Protein AF-A0A943KDW9-F1 (afdb_monomer)

Radius of gyration: 23.99 Å; Cα contacts (8 Å, |Δi|>4): 205; chains: 1; bounding box: 50×39×83 Å

Foldseek 3Di:
DPPVVVCVLLVLLVLLLVLLCLQCVLFAWDPPLVVLLVVLSCVLSVLSVCLVVPDDPPVVVNLVSNLCSSVVSLVSVLVSSVSTGLADSLLSLLSNLRSNLLSLLLVLQLVLVCLVVDVPDDPVCSVPVRNPVSSCVSSVVCCVPQPVPPLSSPCSRPDPDPVSVVLSVVLSVVLSVLVSVLVVVVVPDVDSVVSNVSSVVSNVSSVVSNVVSRVVVVVVSVVVVVVVVVVVVVVCVVVDDPVVVVVVVVVVVVVD

Solvent-accessible surface area (backbone atoms only — not comparable to full-atom values): 13850 Å² total; per-residue (Å²): 132,56,73,72,57,60,47,63,42,48,48,56,54,52,44,31,53,55,32,22,47,75,50,51,73,63,41,54,71,37,88,66,34,69,62,47,47,52,53,37,52,50,51,38,41,56,54,43,57,48,61,76,75,61,75,47,97,48,69,70,60,30,52,52,50,64,64,45,50,62,55,52,44,51,53,46,47,45,52,36,49,58,73,25,32,67,48,33,69,37,27,46,47,48,26,43,46,42,5,45,29,55,35,51,34,40,53,31,55,50,48,49,52,41,68,71,77,45,84,88,64,57,68,67,52,45,45,65,71,44,50,50,51,44,50,51,49,50,54,50,47,48,39,62,77,67,60,61,52,72,74,64,60,68,63,53,35,66,36,79,52,70,64,48,56,54,52,44,50,50,50,54,51,50,54,50,52,52,52,51,46,51,55,58,47,55,78,76,46,94,48,71,66,57,56,48,52,49,35,51,49,52,36,51,53,28,50,54,51,42,52,48,56,53,49,54,50,53,54,49,52,54,52,53,54,49,50,51,54,50,52,52,50,54,49,50,67,68,70,52,54,73,68,58,56,53,52,54,56,50,53,63,61,72,76,111

Sequence (256 aa):
MTADQVYGLIDFPLFLILGESLIVQYFPRRNYFWIRAVICSIAVIAFNFLRDFSYVPIGWLNSAIQTTFPLITFALSLIGLSICFKATIPSILLAGTVGYCIQNFSYCLMSIIRISIGFDQSLWYYVIAILAPIFCLTYFTTYFIYLRNKDLKIGIDKIQEKRQILITLMALAGISILSCYAMMTSSKFNSKGMWYCTYSFDMIVGIIIVTTELELLRSRKNAIDKMKVQTLWEIDKKTMPKMLKTWILSMLRCTI

Nearest PDB structures (foldseek):
  7t9i-assembly1_R  TM=2.188E-01  e=2.055E+00  Homo sapiens
  3vvp-assembly1_A  TM=2.634E-01  e=8.428E+00  Pyrococcus furiosus

Secondary structure (DSSP, 8-state):
--HHHHHHHHHHHHHHHHHHHHHHTTSPBPTTHHHHHHHHHHHHHHHHHHHHH---SSHHHHHHHHHHHHHHHHHHHHHHHHHHB---HHHHHHHHHHHHHHHHHHHHHHHHHHHHH-S---HHHIIIIIIHHHHHHHHHHHIIIII-SGGGGSSGGG---HHHHHHHHHHHHHHHHHHHHHHHHHHH---HHHHHHHHHHHHHHHHHHHHHHHHHHHHHHHHHHHHHHHHHHHHHHHHS-HHHHHHHHHHHHH--

Structure (mmCIF, N/CA/C/O backbone):
data_AF-A0A943KDW9-F1
#
_entry.id   AF-A0A943KDW9-F1
#
loop_
_atom_site.group_PDB
_atom_site.id
_atom_site.type_symbol
_atom_site.label_atom_id
_atom_site.label_alt_id
_atom_site.label_comp_id
_atom_site.label_asym_id
_atom_site.label_entity_id
_atom_site.label_seq_id
_atom_site.pdbx_PDB_ins_code
_atom_site.Cartn_x
_atom_site.Cartn_y
_atom_site.Cartn_z
_atom_site.occupancy
_atom_site.B_iso_or_equiv
_atom_site.auth_seq_id
_atom_site.auth_comp_id
_atom_site.auth_asym_id
_atom_site.auth_atom_id
_atom_site.pdbx_PDB_model_num
ATOM 1 N N . MET A 1 1 ? 2.087 3.108 -27.441 1.00 40.78 1 MET A N 1
ATOM 2 C CA . MET A 1 1 ? 2.099 2.436 -26.131 1.00 40.78 1 MET A CA 1
ATOM 3 C C . MET A 1 1 ? 2.557 1.006 -26.332 1.00 40.78 1 MET A C 1
ATOM 5 O O . MET A 1 1 ? 1.875 0.264 -27.029 1.00 40.78 1 MET A O 1
ATOM 9 N N . THR A 1 2 ? 3.724 0.635 -25.810 1.00 43.25 2 THR A N 1
ATOM 10 C CA . THR A 1 2 ? 4.113 -0.782 -25.725 1.00 43.25 2 THR A CA 1
ATOM 11 C C . THR A 1 2 ? 3.318 -1.451 -24.603 1.00 43.25 2 THR A C 1
ATOM 13 O O . THR A 1 2 ? 2.854 -0.771 -23.687 1.00 43.25 2 THR A O 1
ATOM 16 N N . ALA A 1 3 ? 3.133 -2.772 -24.661 1.00 41.88 3 ALA A N 1
ATOM 17 C CA . ALA A 1 3 ? 2.423 -3.503 -23.611 1.00 41.88 3 ALA A CA 1
ATOM 18 C C . ALA A 1 3 ? 3.039 -3.236 -22.215 1.00 41.88 3 ALA A C 1
ATOM 20 O O . ALA A 1 3 ? 2.299 -3.019 -21.262 1.00 41.88 3 ALA A O 1
ATOM 21 N N . ASP A 1 4 ? 4.362 -3.059 -22.119 1.00 42.50 4 ASP A N 1
ATOM 22 C CA . ASP A 1 4 ? 5.064 -2.667 -20.882 1.00 42.50 4 ASP A CA 1
ATOM 23 C C . ASP A 1 4 ? 4.579 -1.341 -20.263 1.00 42.50 4 ASP A C 1
ATOM 25 O O . ASP A 1 4 ? 4.565 -1.194 -19.040 1.00 42.50 4 ASP A O 1
ATOM 29 N N . GLN A 1 5 ? 4.169 -0.367 -21.085 1.00 49.91 5 GLN A N 1
ATOM 30 C CA . GLN A 1 5 ? 3.652 0.924 -20.612 1.00 49.91 5 GLN A CA 1
ATOM 31 C C . GLN A 1 5 ? 2.223 0.791 -20.077 1.00 49.91 5 GLN A C 1
ATOM 33 O O . GLN A 1 5 ? 1.893 1.368 -19.045 1.00 49.91 5 GLN A O 1
ATOM 38 N N . VAL A 1 6 ? 1.392 -0.015 -20.745 1.00 45.50 6 VAL A N 1
ATOM 39 C CA . VAL A 1 6 ? -0.010 -0.242 -20.362 1.00 45.50 6 VAL A CA 1
ATOM 40 C C . VAL A 1 6 ? -0.108 -1.014 -19.042 1.00 45.50 6 VAL A C 1
ATOM 42 O O . VAL A 1 6 ? -0.929 -0.661 -18.197 1.00 45.50 6 VAL A O 1
ATOM 45 N N . TYR A 1 7 ? 0.756 -2.011 -18.820 1.00 49.91 7 TYR A N 1
ATOM 46 C CA . TYR A 1 7 ? 0.787 -2.751 -17.553 1.00 49.91 7 TYR A CA 1
ATOM 47 C C . TYR A 1 7 ? 1.325 -1.893 -16.403 1.00 49.91 7 TYR A C 1
ATOM 49 O O . TYR A 1 7 ? 0.654 -1.779 -15.383 1.00 49.91 7 TYR A O 1
ATOM 57 N N . GLY A 1 8 ? 2.414 -1.136 -16.595 1.00 55.84 8 GLY A N 1
ATOM 58 C CA . GLY A 1 8 ? 2.944 -0.247 -15.549 1.00 55.84 8 GLY A CA 1
ATOM 59 C C . GLY A 1 8 ? 1.950 0.805 -15.014 1.00 55.84 8 GLY A C 1
ATOM 60 O O . GLY A 1 8 ? 2.101 1.272 -13.882 1.00 55.84 8 GLY A O 1
ATOM 61 N N . LEU A 1 9 ? 0.924 1.167 -15.795 1.00 59.38 9 LEU A N 1
ATOM 62 C CA . LEU A 1 9 ? -0.151 2.095 -15.408 1.00 59.38 9 LEU A CA 1
ATOM 63 C C . LEU A 1 9 ? -1.271 1.436 -14.601 1.00 59.38 9 LEU A C 1
ATOM 65 O O . LEU A 1 9 ? -1.878 2.081 -13.747 1.00 59.38 9 LEU A O 1
ATOM 69 N N . ILE A 1 10 ? -1.572 0.169 -14.865 1.00 64.19 10 ILE A N 1
ATOM 70 C CA . ILE A 1 10 ? -2.639 -0.557 -14.166 1.00 64.19 10 ILE A CA 1
ATOM 71 C C . ILE A 1 10 ? -2.080 -1.221 -12.905 1.00 64.19 10 ILE A C 1
ATOM 73 O O . ILE A 1 10 ? -2.749 -1.250 -11.873 1.00 64.19 10 ILE A O 1
ATOM 77 N N . ASP A 1 11 ? -0.833 -1.683 -12.966 1.00 74.50 11 ASP A N 1
ATOM 78 C CA . ASP A 1 11 ? -0.175 -2.452 -11.918 1.00 74.50 11 ASP A CA 1
ATOM 79 C C . ASP A 1 11 ? -0.138 -1.679 -10.599 1.00 74.50 11 ASP A C 1
ATOM 81 O O . ASP A 1 11 ? -0.578 -2.184 -9.568 1.00 74.50 11 ASP A O 1
ATOM 85 N N . PHE A 1 12 ? 0.321 -0.423 -10.618 1.00 79.56 12 PHE A N 1
ATOM 86 C CA . PHE A 1 12 ? 0.457 0.371 -9.397 1.00 79.56 12 PHE A CA 1
ATOM 87 C C . PHE A 1 12 ? -0.863 0.495 -8.600 1.00 79.56 12 PHE A C 1
ATOM 89 O O . PHE A 1 12 ? -0.906 0.032 -7.456 1.00 79.56 12 PHE A O 1
ATOM 96 N N . PRO A 1 13 ? -1.953 1.063 -9.153 1.00 85.75 13 PRO A N 1
ATOM 97 C CA . PRO A 1 13 ? -3.199 1.230 -8.410 1.00 85.75 13 PRO A CA 1
ATOM 98 C C . PRO A 1 13 ? -3.846 -0.110 -8.052 1.00 85.75 13 PRO A C 1
ATOM 100 O O . PRO A 1 13 ? -4.419 -0.238 -6.972 1.00 85.75 13 PRO A O 1
ATOM 103 N N . LEU A 1 14 ? -3.736 -1.126 -8.913 1.00 86.62 14 LEU A N 1
ATOM 104 C CA . LEU A 1 14 ? -4.332 -2.435 -8.663 1.00 86.62 14 LEU A CA 1
ATOM 105 C C . LEU A 1 14 ? -3.639 -3.144 -7.495 1.00 86.62 14 LEU A C 1
ATOM 107 O O . LEU A 1 14 ? -4.310 -3.620 -6.578 1.00 86.62 14 LEU A O 1
ATOM 111 N N . PHE A 1 15 ? -2.306 -3.154 -7.470 1.00 87.56 15 PHE A N 1
ATOM 112 C CA . PHE A 1 15 ? -1.553 -3.736 -6.364 1.00 87.56 15 PHE A CA 1
ATOM 113 C C . PHE A 1 15 ? -1.696 -2.931 -5.071 1.00 87.56 15 PHE A C 1
ATOM 115 O O . PHE A 1 15 ? -1.763 -3.534 -3.997 1.00 87.56 15 PHE A O 1
ATOM 122 N N . LEU A 1 16 ? -1.816 -1.603 -5.145 1.00 90.25 16 LEU A N 1
ATOM 123 C CA . LEU A 1 16 ? -2.124 -0.776 -3.978 1.00 90.25 16 LEU A CA 1
ATOM 124 C C . LEU A 1 16 ? -3.476 -1.171 -3.364 1.00 90.25 16 LEU A C 1
ATOM 126 O O . LEU A 1 16 ? -3.539 -1.484 -2.176 1.00 90.25 16 LEU A O 1
ATOM 130 N N . ILE A 1 17 ? -4.530 -1.260 -4.184 1.00 91.56 17 ILE A N 1
ATOM 131 C CA . ILE A 1 17 ? -5.872 -1.679 -3.745 1.00 91.56 17 ILE A CA 1
ATOM 132 C C . ILE A 1 17 ? -5.837 -3.097 -3.159 1.00 91.56 17 ILE A C 1
ATOM 134 O O . ILE A 1 17 ? -6.450 -3.357 -2.120 1.00 91.56 17 ILE A O 1
ATOM 138 N N . LEU A 1 18 ? -5.099 -4.024 -3.781 1.00 90.31 18 LEU A N 1
ATOM 139 C CA . LEU A 1 18 ? -4.898 -5.363 -3.224 1.00 90.31 18 LEU A CA 1
ATOM 140 C C . LEU A 1 18 ? -4.188 -5.304 -1.863 1.00 90.31 18 LEU A C 1
ATOM 142 O O . LEU A 1 18 ? -4.545 -6.064 -0.964 1.00 90.31 18 LEU A O 1
ATOM 146 N N . GLY A 1 19 ? -3.214 -4.410 -1.686 1.00 89.69 19 GLY A N 1
ATOM 147 C CA . GLY A 1 19 ? -2.451 -4.284 -0.444 1.00 89.69 19 GLY A CA 1
ATOM 148 C C . GLY A 1 19 ? -3.336 -3.763 0.681 1.00 89.69 19 GLY A C 1
ATOM 149 O O . GLY A 1 19 ? -3.380 -4.336 1.768 1.00 89.69 19 GLY A O 1
ATOM 150 N N . GLU A 1 20 ? -4.127 -2.735 0.382 1.00 92.38 20 GLU A N 1
ATOM 151 C CA . GLU A 1 20 ? -5.137 -2.180 1.281 1.00 92.38 20 GLU A CA 1
ATOM 152 C C . GLU A 1 20 ? -6.187 -3.232 1.668 1.00 92.38 20 GLU A C 1
ATOM 154 O O . GLU A 1 20 ? -6.565 -3.331 2.841 1.00 92.38 20 GLU A O 1
ATOM 159 N N . SER A 1 21 ? -6.612 -4.072 0.711 1.00 90.56 21 SER A N 1
ATOM 160 C CA . SER A 1 21 ? -7.614 -5.132 0.914 1.00 90.56 21 SER A CA 1
ATOM 161 C C . SER A 1 21 ? -7.253 -6.103 2.046 1.00 90.56 21 SER A C 1
ATOM 163 O O . SER A 1 21 ? -8.144 -6.567 2.766 1.00 90.56 21 SER A O 1
ATOM 165 N N . LEU A 1 22 ? -5.952 -6.337 2.275 1.00 88.56 22 LEU A N 1
ATOM 166 C CA . LEU A 1 22 ? -5.454 -7.201 3.347 1.00 88.56 22 LEU A CA 1
ATOM 167 C C . LEU A 1 22 ? -5.818 -6.684 4.745 1.00 88.56 22 LEU A C 1
ATOM 169 O O . LEU A 1 22 ? -6.016 -7.487 5.659 1.00 88.56 22 LEU A O 1
ATOM 173 N N . ILE A 1 23 ? -5.926 -5.365 4.922 1.00 87.31 23 ILE A N 1
ATOM 174 C CA . ILE A 1 23 ? -6.288 -4.738 6.199 1.00 87.31 23 ILE A CA 1
ATOM 175 C C . ILE A 1 23 ? -7.787 -4.449 6.253 1.00 87.31 23 ILE A C 1
ATOM 177 O O . ILE A 1 23 ? -8.454 -4.791 7.233 1.00 87.31 23 ILE A O 1
ATOM 181 N N . VAL A 1 24 ? -8.349 -3.858 5.195 1.00 89.62 24 VAL A N 1
ATOM 182 C CA . VAL A 1 24 ? -9.744 -3.383 5.214 1.00 89.62 24 VAL A CA 1
ATOM 183 C C . VAL A 1 24 ? -10.775 -4.510 5.195 1.00 89.62 24 VAL A C 1
ATOM 185 O O . VAL A 1 24 ? -11.946 -4.266 5.482 1.00 89.62 24 VAL A O 1
ATOM 188 N N . GLN A 1 25 ? -10.369 -5.763 4.954 1.00 87.19 25 GLN A N 1
ATOM 189 C CA . GLN A 1 25 ? -11.233 -6.932 5.166 1.00 87.19 25 GLN A CA 1
ATOM 190 C C . GLN A 1 25 ? -11.795 -7.021 6.597 1.00 87.19 25 GLN A C 1
ATOM 192 O O . GLN A 1 25 ? -12.835 -7.644 6.808 1.00 87.19 25 GLN A O 1
ATOM 197 N N . TYR A 1 26 ? -11.137 -6.381 7.568 1.00 84.38 26 TYR A N 1
ATOM 198 C CA . TYR A 1 26 ? -11.579 -6.316 8.960 1.00 84.38 26 TYR A CA 1
ATOM 199 C C . TYR A 1 26 ? -12.497 -5.119 9.261 1.00 84.38 26 TYR A C 1
ATOM 201 O O . TYR A 1 26 ? -12.971 -4.990 10.388 1.00 84.38 26 TYR A O 1
ATOM 209 N N . PHE A 1 27 ? -12.766 -4.241 8.288 1.00 87.81 27 PHE A N 1
ATOM 210 C CA . PHE A 1 27 ? -13.572 -3.038 8.498 1.00 87.81 27 PHE A CA 1
ATOM 211 C C . PHE A 1 27 ? -15.063 -3.263 8.231 1.00 87.81 27 PHE A C 1
ATOM 213 O O . PHE A 1 27 ? -15.440 -3.957 7.280 1.00 87.81 27 PHE A O 1
ATOM 220 N N . PRO A 1 28 ? -15.946 -2.613 9.012 1.00 88.56 28 PRO A N 1
ATOM 221 C CA . PRO A 1 28 ? -17.370 -2.600 8.721 1.00 88.56 28 PRO A CA 1
ATOM 222 C C . PRO A 1 28 ? -17.638 -1.854 7.406 1.00 88.56 28 PRO A C 1
ATOM 224 O O . PRO A 1 28 ? -17.241 -0.702 7.214 1.00 88.56 28 PRO A O 1
ATOM 227 N N . ARG A 1 29 ? -18.344 -2.513 6.486 1.00 92.25 29 ARG A N 1
ATOM 228 C CA . ARG A 1 29 ? -18.689 -1.969 5.162 1.00 92.25 29 ARG A CA 1
ATOM 229 C C . ARG A 1 29 ? -19.836 -0.951 5.259 1.00 92.25 29 ARG A C 1
ATOM 231 O O . ARG A 1 29 ? -20.713 -1.062 6.120 1.00 92.25 29 ARG A O 1
ATOM 238 N N . ARG A 1 30 ? -19.857 0.050 4.372 1.00 91.44 30 ARG A N 1
ATOM 239 C CA . ARG A 1 30 ? -21.018 0.943 4.179 1.00 91.44 30 ARG A CA 1
ATOM 240 C C . ARG A 1 30 ? -22.047 0.318 3.232 1.00 91.44 30 ARG A C 1
ATOM 242 O O . ARG A 1 30 ? -21.763 -0.644 2.522 1.00 91.44 30 ARG A O 1
ATOM 249 N N . ASN A 1 31 ? -23.248 0.891 3.210 1.00 90.62 31 ASN A N 1
ATOM 250 C CA . ASN A 1 31 ? -24.289 0.501 2.258 1.00 90.62 31 ASN A CA 1
ATOM 251 C C . ASN A 1 31 ? -23.804 0.741 0.819 1.00 90.62 31 ASN A C 1
ATOM 253 O O . ASN A 1 31 ? -23.090 1.714 0.566 1.00 90.62 31 ASN A O 1
ATOM 257 N N . TYR A 1 32 ? -24.210 -0.130 -0.110 1.00 92.12 32 TYR A N 1
ATOM 258 C CA . TYR A 1 32 ? -23.771 -0.112 -1.515 1.00 92.12 32 TYR A CA 1
ATOM 259 C C . TYR A 1 32 ? -22.251 -0.248 -1.698 1.00 92.12 32 TYR A C 1
ATOM 261 O O . TYR A 1 32 ? -21.679 0.324 -2.624 1.00 92.12 32 TYR A O 1
ATOM 269 N N . PHE A 1 33 ? -21.600 -1.013 -0.816 1.00 92.19 33 PHE A N 1
ATOM 270 C CA . PHE A 1 33 ? -20.151 -1.226 -0.814 1.00 92.19 33 PHE A CA 1
ATOM 271 C C . PHE A 1 33 ? -19.583 -1.554 -2.199 1.00 92.19 33 PHE A C 1
ATOM 273 O O . PHE A 1 33 ? -18.671 -0.873 -2.644 1.00 92.19 33 PHE A O 1
ATOM 280 N N . TRP A 1 34 ? -20.145 -2.547 -2.894 1.00 91.62 34 TRP A N 1
ATOM 281 C CA . TRP A 1 34 ? -19.614 -3.005 -4.180 1.00 91.62 34 TRP A CA 1
ATOM 282 C C . TRP A 1 34 ? -19.653 -1.926 -5.262 1.00 91.62 34 TRP A C 1
ATOM 284 O O . TRP A 1 34 ? -18.672 -1.744 -5.971 1.00 91.62 34 TRP A O 1
ATOM 294 N N . ILE A 1 35 ? -20.745 -1.161 -5.341 1.00 92.75 35 ILE A N 1
ATOM 295 C CA . ILE A 1 35 ? -20.881 -0.065 -6.310 1.00 92.75 35 ILE A CA 1
ATOM 296 C C . ILE A 1 35 ? -19.852 1.028 -6.009 1.00 92.75 35 ILE A C 1
ATOM 298 O O . ILE A 1 35 ? -19.145 1.481 -6.904 1.00 92.75 35 ILE A O 1
ATOM 302 N N . ARG A 1 36 ? -19.724 1.419 -4.734 1.00 92.19 36 ARG A N 1
ATOM 303 C CA . ARG A 1 36 ? -18.744 2.425 -4.301 1.00 92.19 36 ARG A CA 1
ATOM 304 C C . ARG A 1 36 ? -17.315 1.970 -4.569 1.00 92.19 36 ARG A C 1
ATOM 306 O O . ARG A 1 36 ? -16.538 2.749 -5.101 1.00 92.19 36 ARG A O 1
ATOM 313 N N . ALA A 1 37 ? -16.999 0.716 -4.253 1.00 91.44 37 ALA A N 1
ATOM 314 C CA . ALA A 1 37 ? -15.684 0.137 -4.476 1.00 91.44 37 ALA A CA 1
ATOM 315 C C . ALA A 1 37 ? -15.325 0.153 -5.965 1.00 91.44 37 ALA A C 1
ATOM 317 O O . ALA A 1 37 ? -14.272 0.667 -6.316 1.00 91.44 37 ALA A O 1
ATOM 318 N N . VAL A 1 38 ? -16.225 -0.306 -6.842 1.00 92.94 38 VAL A N 1
ATOM 319 C CA . VAL A 1 38 ? -15.999 -0.298 -8.296 1.00 92.94 38 VAL A CA 1
ATOM 320 C C . VAL A 1 38 ? -15.791 1.124 -8.819 1.00 92.94 38 VAL A C 1
ATOM 322 O O . VAL A 1 38 ? -14.823 1.364 -9.534 1.00 92.94 38 VAL A O 1
ATOM 325 N N . ILE A 1 39 ? -16.638 2.082 -8.428 1.00 93.44 39 ILE A N 1
ATOM 326 C CA . ILE A 1 39 ? -16.502 3.484 -8.856 1.00 93.44 39 ILE A CA 1
ATOM 327 C C . ILE A 1 39 ? -15.170 4.077 -8.379 1.00 93.44 39 ILE A C 1
ATOM 329 O O . ILE A 1 39 ? -14.459 4.695 -9.168 1.00 93.44 39 ILE A O 1
ATOM 333 N N . CYS A 1 40 ? -14.806 3.873 -7.110 1.00 92.94 40 CYS A N 1
ATOM 334 C CA . CYS A 1 40 ? -13.548 4.370 -6.562 1.00 92.94 40 CYS A CA 1
ATOM 335 C C . CYS A 1 40 ? -12.334 3.715 -7.234 1.00 92.94 40 CYS A C 1
ATOM 337 O O . CYS A 1 40 ? -11.396 4.420 -7.589 1.00 92.94 40 CYS A O 1
ATOM 339 N N . SER A 1 41 ? -12.355 2.400 -7.469 1.00 89.62 41 SER A N 1
ATOM 340 C CA . SER A 1 41 ? -11.278 1.699 -8.175 1.00 89.62 41 SER A CA 1
ATOM 341 C C . SER A 1 41 ? -11.121 2.198 -9.610 1.00 89.62 41 SER A C 1
ATOM 343 O O . SER A 1 41 ? -10.001 2.477 -10.027 1.00 89.62 41 SER A O 1
ATOM 345 N N . ILE A 1 42 ? -12.224 2.381 -10.346 1.00 90.50 42 ILE A N 1
ATOM 346 C CA . ILE A 1 42 ? -12.191 2.954 -11.698 1.00 90.50 42 ILE A CA 1
ATOM 347 C C . ILE A 1 42 ? -11.617 4.371 -11.660 1.00 90.50 42 ILE A C 1
ATOM 349 O O . ILE A 1 42 ? -10.768 4.685 -12.483 1.00 90.50 42 ILE A O 1
ATOM 353 N N . ALA A 1 43 ? -12.020 5.209 -10.701 1.00 90.81 43 ALA A N 1
ATOM 354 C CA . ALA A 1 43 ? -11.504 6.571 -10.577 1.00 90.81 43 ALA A CA 1
ATOM 355 C C . ALA A 1 43 ? -9.992 6.607 -10.292 1.00 90.81 43 ALA A C 1
ATOM 357 O O . ALA A 1 43 ? -9.271 7.379 -10.921 1.00 90.81 43 ALA A O 1
ATOM 358 N N . VAL A 1 44 ? -9.499 5.751 -9.390 1.00 89.62 44 VAL A N 1
ATOM 359 C CA . VAL A 1 44 ? -8.065 5.640 -9.065 1.00 89.62 44 VAL A CA 1
ATOM 360 C C . VAL A 1 44 ? -7.266 5.154 -10.281 1.00 89.62 44 VAL A C 1
ATOM 362 O O . VAL A 1 44 ? -6.232 5.731 -10.612 1.00 89.62 44 VAL A O 1
ATOM 365 N N . ILE A 1 45 ? -7.760 4.131 -10.984 1.00 87.38 45 ILE A N 1
ATOM 366 C CA . ILE A 1 45 ? -7.113 3.596 -12.190 1.00 87.38 45 ILE A CA 1
ATOM 367 C C . ILE A 1 45 ? -7.130 4.637 -13.321 1.00 87.38 45 ILE A C 1
ATOM 369 O O . ILE A 1 45 ? -6.097 4.891 -13.936 1.00 87.38 45 ILE A O 1
ATOM 373 N N . ALA A 1 46 ? -8.274 5.285 -13.564 1.00 86.50 46 ALA A N 1
ATOM 374 C CA . ALA A 1 46 ? -8.433 6.334 -14.571 1.00 86.50 46 ALA A CA 1
ATOM 375 C C . ALA A 1 46 ? -7.515 7.534 -14.307 1.00 86.50 46 ALA A C 1
ATOM 377 O O . ALA A 1 46 ? -6.945 8.085 -15.245 1.00 86.50 46 ALA A O 1
ATOM 378 N N . PHE A 1 47 ? -7.322 7.914 -13.041 1.00 86.62 47 PHE A N 1
ATOM 379 C CA . PHE A 1 47 ? -6.373 8.963 -12.685 1.00 86.62 47 PHE A CA 1
ATOM 380 C C . PHE A 1 47 ? -4.938 8.584 -13.064 1.00 86.62 47 PHE A C 1
ATOM 382 O O . PHE A 1 47 ? -4.215 9.414 -13.611 1.00 86.62 47 PHE A O 1
ATOM 389 N N . ASN A 1 48 ? -4.528 7.330 -12.847 1.00 81.88 48 ASN A N 1
ATOM 390 C CA . ASN A 1 48 ? -3.172 6.911 -13.196 1.00 81.88 48 ASN A CA 1
ATOM 391 C C . ASN A 1 48 ? -2.926 6.910 -14.717 1.00 81.88 48 ASN A C 1
ATOM 393 O O . ASN A 1 48 ? -1.809 7.181 -15.147 1.00 81.88 48 ASN A O 1
ATOM 397 N N . PHE A 1 49 ? -3.963 6.719 -15.544 1.00 79.19 49 PHE A N 1
ATOM 398 C CA . PHE A 1 49 ? -3.855 6.899 -17.000 1.00 79.19 49 PHE A CA 1
ATOM 399 C C . PHE A 1 49 ? -3.489 8.334 -17.410 1.00 79.19 49 PHE A C 1
ATOM 401 O O . PHE A 1 49 ? -2.858 8.522 -18.448 1.00 79.19 49 PHE A O 1
ATOM 408 N N . LEU A 1 50 ? -3.816 9.350 -16.600 1.00 80.31 50 LEU A N 1
ATOM 409 C CA . LEU A 1 50 ? -3.437 10.741 -16.880 1.00 80.31 50 LEU A CA 1
ATOM 410 C C . LEU A 1 50 ? -1.922 10.980 -16.760 1.00 80.31 50 LEU A C 1
ATOM 412 O O . LEU A 1 50 ? -1.425 11.950 -17.332 1.00 80.31 50 LEU A O 1
ATOM 416 N N . ARG A 1 51 ? -1.180 10.092 -16.079 1.00 73.62 51 ARG A N 1
ATOM 417 C CA . ARG A 1 51 ? 0.279 10.194 -15.892 1.00 73.62 51 ARG A CA 1
ATOM 418 C C . ARG A 1 51 ? 1.049 10.202 -17.212 1.00 73.62 51 ARG A C 1
ATOM 420 O O . ARG A 1 51 ? 2.054 10.899 -17.346 1.00 73.62 51 ARG A O 1
ATOM 427 N N . ASP A 1 52 ? 0.573 9.445 -18.192 1.00 65.81 52 ASP A N 1
ATOM 428 C CA . ASP A 1 52 ? 1.226 9.345 -19.499 1.00 65.81 52 ASP A CA 1
ATOM 429 C C . ASP A 1 52 ? 0.944 10.563 -20.387 1.00 65.81 52 ASP A C 1
ATOM 431 O O . ASP A 1 52 ? 1.755 10.910 -21.244 1.00 65.81 52 ASP A O 1
ATOM 435 N N . PHE A 1 53 ? -0.164 11.266 -20.138 1.00 70.44 53 PHE A N 1
ATOM 436 C CA . PHE A 1 53 ? -0.501 12.513 -20.826 1.00 70.44 53 PHE A CA 1
ATOM 437 C C . PHE A 1 53 ? 0.147 13.745 -20.179 1.00 70.44 53 PHE A C 1
ATOM 439 O O . PHE A 1 53 ? 0.176 14.810 -20.791 1.00 70.44 53 PHE A O 1
ATOM 446 N N . SER A 1 54 ? 0.696 13.619 -18.966 1.00 69.62 54 SER A N 1
ATOM 447 C CA . SER A 1 54 ? 1.289 14.730 -18.212 1.00 69.62 54 SER A CA 1
ATOM 448 C C . SER A 1 54 ? 2.784 14.957 -18.474 1.00 69.62 54 SER A C 1
ATOM 450 O O . SER A 1 54 ? 3.464 15.554 -17.640 1.00 69.62 54 SER A O 1
ATOM 452 N N . TYR A 1 55 ? 3.328 14.467 -19.593 1.00 73.50 55 TYR A N 1
ATOM 453 C CA . TYR A 1 55 ? 4.732 14.701 -19.934 1.00 73.50 55 TYR A CA 1
ATOM 454 C C . TYR A 1 55 ? 4.995 16.192 -20.174 1.00 73.50 55 TYR A C 1
ATOM 456 O O . TYR A 1 55 ? 4.346 16.828 -21.004 1.00 73.50 55 TYR A O 1
ATOM 464 N N . VAL A 1 56 ? 5.998 16.731 -19.478 1.00 76.06 56 VAL A N 1
ATOM 465 C CA . VAL A 1 56 ? 6.462 18.109 -19.669 1.00 76.06 56 VAL A CA 1
ATOM 466 C C . VAL A 1 56 ? 7.932 18.081 -20.100 1.00 76.06 56 VAL A C 1
ATOM 468 O O . VAL A 1 56 ? 8.740 17.444 -19.430 1.00 76.06 56 VAL A O 1
ATOM 471 N N . PRO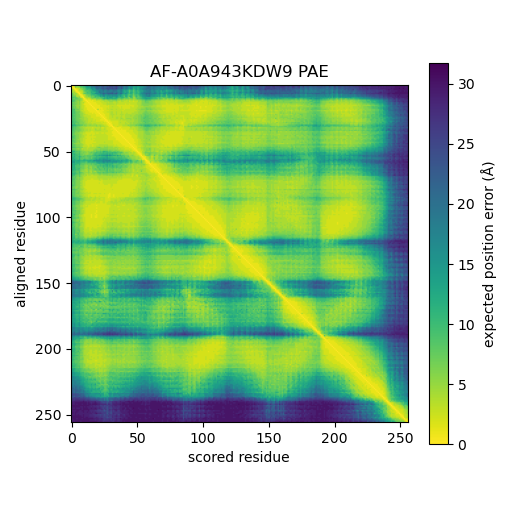 A 1 57 ? 8.340 18.798 -21.163 1.00 73.44 57 PRO A N 1
ATOM 472 C CA . PRO A 1 57 ? 9.721 18.779 -21.667 1.00 73.44 57 PRO A CA 1
ATOM 473 C C . PRO A 1 57 ? 10.752 19.468 -20.745 1.00 73.44 57 PRO A C 1
ATOM 475 O O . PRO A 1 57 ? 11.925 19.585 -21.088 1.00 73.44 57 PRO A O 1
ATOM 478 N N . ILE A 1 58 ? 10.343 19.916 -19.555 1.00 76.69 58 ILE A N 1
ATOM 479 C CA . ILE A 1 58 ? 11.204 20.532 -18.543 1.00 76.69 58 ILE A CA 1
ATOM 480 C C . ILE A 1 58 ? 11.613 19.447 -17.538 1.00 76.69 58 ILE A C 1
ATOM 482 O O . ILE A 1 58 ? 10.797 19.016 -16.729 1.00 76.69 58 ILE A O 1
ATOM 486 N N . GLY A 1 59 ? 12.878 19.011 -17.566 1.00 69.50 59 GLY A N 1
ATOM 487 C CA . GLY A 1 59 ? 13.339 17.807 -16.852 1.00 69.50 59 GLY A CA 1
ATOM 488 C C . GLY A 1 59 ? 13.058 17.772 -15.341 1.00 69.50 59 GLY A C 1
ATOM 489 O O . GLY A 1 59 ? 12.583 16.758 -14.831 1.00 69.50 59 GLY A O 1
ATOM 490 N N . TRP A 1 60 ? 13.290 18.875 -14.622 1.00 70.75 60 TRP A N 1
ATOM 491 C CA . TRP A 1 60 ? 13.020 18.947 -13.177 1.00 70.75 60 TRP A CA 1
ATOM 492 C C . TRP A 1 60 ? 11.517 18.948 -12.862 1.00 70.75 60 TRP A C 1
ATOM 494 O O . TRP A 1 60 ? 11.087 18.295 -11.914 1.00 70.75 60 TRP A O 1
ATOM 504 N N . LEU A 1 61 ? 10.714 19.622 -13.691 1.00 72.06 61 LEU A N 1
ATOM 505 C CA . LEU A 1 61 ? 9.262 19.685 -13.544 1.00 72.06 61 LEU A CA 1
ATOM 506 C C . LEU A 1 61 ? 8.617 18.336 -13.880 1.00 72.06 61 LEU A C 1
ATOM 508 O O . LEU A 1 61 ? 7.746 17.879 -13.151 1.00 72.06 61 LEU A O 1
ATOM 512 N N . ASN A 1 62 ? 9.101 17.651 -14.917 1.00 72.88 62 ASN A N 1
ATOM 513 C CA . ASN A 1 62 ? 8.677 16.295 -15.250 1.00 72.88 62 ASN A CA 1
ATOM 514 C C . ASN A 1 62 ? 8.980 15.321 -14.105 1.00 72.88 62 ASN A C 1
ATOM 516 O O . ASN A 1 62 ? 8.114 14.550 -13.713 1.00 72.88 62 ASN A O 1
ATOM 520 N N . SER A 1 63 ? 10.178 15.393 -13.514 1.00 67.62 63 SER A N 1
ATOM 521 C CA . SER A 1 63 ? 10.542 14.569 -12.352 1.00 67.62 63 SER A CA 1
ATOM 522 C C . SER A 1 63 ? 9.636 14.836 -11.142 1.00 67.62 63 SER A C 1
ATOM 524 O O . SER A 1 63 ? 9.154 13.902 -10.497 1.00 67.62 63 SER A O 1
ATOM 526 N N . ALA A 1 64 ? 9.333 16.109 -10.867 1.00 70.69 64 ALA A N 1
ATOM 527 C CA . ALA A 1 64 ? 8.409 16.490 -9.801 1.00 70.69 64 ALA A CA 1
ATOM 528 C C . ALA A 1 64 ? 6.986 15.968 -10.067 1.00 70.69 64 ALA A C 1
ATOM 530 O O . ALA A 1 64 ? 6.352 15.408 -9.177 1.00 70.69 64 ALA A O 1
ATOM 531 N N . ILE A 1 65 ? 6.492 16.072 -11.302 1.00 74.12 65 ILE A N 1
ATOM 532 C CA . ILE A 1 65 ? 5.174 15.553 -11.688 1.00 74.12 65 ILE A CA 1
ATOM 533 C C . ILE A 1 65 ? 5.134 14.029 -11.510 1.00 74.12 65 ILE A C 1
ATOM 535 O O . ILE A 1 65 ? 4.251 13.520 -10.820 1.00 74.12 65 ILE A O 1
ATOM 539 N N . GLN A 1 66 ? 6.126 13.303 -12.033 1.00 72.00 66 GLN A N 1
ATOM 540 C CA . GLN A 1 66 ? 6.190 11.838 -11.958 1.00 72.00 66 GLN A CA 1
ATOM 541 C C . GLN A 1 66 ? 6.280 11.310 -10.518 1.00 72.00 66 GLN A C 1
ATOM 543 O O . GLN A 1 66 ? 5.691 10.276 -10.211 1.00 72.00 66 GLN A O 1
ATOM 548 N N . THR A 1 67 ? 6.946 12.031 -9.613 1.00 72.62 67 THR A N 1
ATOM 549 C CA . THR A 1 67 ? 6.989 11.684 -8.178 1.00 72.62 67 THR A CA 1
ATOM 550 C C . THR A 1 67 ? 5.699 12.046 -7.434 1.00 72.62 67 THR A C 1
ATOM 552 O O . THR A 1 67 ? 5.350 11.389 -6.455 1.00 72.62 67 THR A O 1
ATOM 555 N N . THR A 1 68 ? 4.939 13.035 -7.913 1.00 77.56 68 THR A N 1
ATOM 556 C CA . THR A 1 68 ? 3.680 13.469 -7.283 1.00 77.56 68 THR A CA 1
ATOM 557 C C . THR A 1 68 ? 2.497 12.553 -7.631 1.00 77.56 68 THR A C 1
ATOM 559 O O . THR A 1 68 ? 1.601 12.360 -6.808 1.00 77.56 68 THR A O 1
ATOM 562 N N . PHE A 1 69 ? 2.482 11.934 -8.817 1.00 81.06 69 PHE A N 1
ATOM 563 C CA . PHE A 1 69 ? 1.390 11.049 -9.256 1.00 81.06 69 PHE A CA 1
ATOM 564 C C . PHE A 1 69 ? 1.101 9.871 -8.302 1.00 81.06 69 PHE A C 1
ATOM 566 O O . PHE A 1 69 ? -0.068 9.678 -7.951 1.00 81.06 69 PHE A O 1
ATOM 573 N N . PRO A 1 70 ? 2.104 9.106 -7.826 1.00 79.69 70 PRO A N 1
ATOM 574 C CA . PRO A 1 70 ? 1.895 8.055 -6.827 1.00 79.69 70 PRO A CA 1
ATOM 575 C C . PRO A 1 70 ? 1.279 8.572 -5.522 1.00 79.69 70 PRO A C 1
ATOM 577 O O . PRO A 1 70 ? 0.400 7.919 -4.962 1.00 79.69 70 PRO A O 1
ATOM 580 N N . LEU A 1 71 ? 1.672 9.771 -5.071 1.00 82.81 71 LEU A N 1
ATOM 581 C CA . LEU A 1 71 ? 1.136 10.393 -3.855 1.00 82.81 71 LEU A CA 1
ATOM 582 C C . LEU A 1 71 ? -0.336 10.781 -4.011 1.00 82.81 71 LEU A C 1
ATOM 584 O O . LEU A 1 71 ? -1.137 10.543 -3.108 1.00 82.81 71 LEU A O 1
ATOM 588 N N . ILE A 1 72 ? -0.716 11.341 -5.162 1.00 86.88 72 ILE A N 1
ATOM 589 C CA . ILE A 1 72 ? -2.121 11.667 -5.442 1.00 86.88 72 ILE A CA 1
ATOM 590 C C . ILE A 1 72 ? -2.943 10.384 -5.601 1.00 86.88 72 ILE A C 1
ATOM 592 O O . ILE A 1 72 ? -4.055 10.303 -5.085 1.00 86.88 72 ILE A O 1
ATOM 596 N N . THR A 1 73 ? -2.386 9.359 -6.250 1.00 88.31 73 THR A N 1
ATOM 597 C CA . THR A 1 73 ? -3.036 8.046 -6.395 1.00 88.31 73 THR A CA 1
ATOM 598 C C . THR A 1 73 ? -3.302 7.414 -5.028 1.00 88.31 73 THR A C 1
ATOM 600 O O . THR A 1 73 ? -4.403 6.925 -4.782 1.00 88.31 73 THR A O 1
ATOM 603 N N . PHE A 1 74 ? -2.338 7.504 -4.109 1.00 89.31 74 PHE A N 1
ATOM 604 C CA . PHE A 1 74 ? -2.497 7.090 -2.716 1.00 89.31 74 PHE A CA 1
ATOM 605 C C . PHE A 1 74 ? -3.555 7.917 -1.968 1.00 89.31 74 PHE A C 1
ATOM 607 O O . PHE A 1 74 ? -4.409 7.377 -1.272 1.00 89.31 74 PHE A O 1
ATOM 614 N N . ALA A 1 75 ? -3.570 9.240 -2.138 1.00 91.12 75 ALA A N 1
ATOM 615 C CA . ALA A 1 75 ? -4.607 10.076 -1.534 1.00 91.12 75 ALA A CA 1
ATOM 616 C C . ALA A 1 75 ? -6.013 9.711 -2.052 1.00 91.12 75 ALA A C 1
ATOM 618 O O . ALA A 1 75 ? -6.968 9.641 -1.274 1.00 91.12 75 ALA A O 1
ATOM 619 N N . LEU A 1 76 ? -6.145 9.427 -3.351 1.00 92.69 76 LEU A N 1
ATOM 620 C CA . LEU A 1 76 ? -7.394 8.972 -3.961 1.00 92.69 76 LEU A CA 1
ATOM 621 C C . LEU A 1 76 ? -7.818 7.589 -3.452 1.00 92.69 76 LEU A C 1
ATOM 623 O O . LEU A 1 76 ? -9.011 7.391 -3.209 1.00 92.69 76 LEU A O 1
ATOM 627 N N . SER A 1 77 ? -6.881 6.658 -3.236 1.00 93.56 77 SER A N 1
ATOM 628 C CA . SER A 1 77 ? -7.202 5.347 -2.655 1.00 93.56 77 SER A CA 1
ATOM 629 C C . SER A 1 77 ? -7.728 5.488 -1.223 1.00 93.56 77 SER A C 1
ATOM 631 O O . SER A 1 77 ? -8.798 4.960 -0.914 1.00 93.56 77 SER A O 1
ATOM 633 N N . LEU A 1 78 ? -7.094 6.321 -0.387 1.00 93.69 78 LEU A N 1
ATOM 634 C CA . LEU A 1 78 ? -7.564 6.642 0.968 1.00 93.69 78 LEU A CA 1
ATOM 635 C C . LEU A 1 78 ? -8.971 7.263 0.976 1.00 93.69 78 LEU A C 1
ATOM 637 O O . LEU A 1 78 ? -9.820 6.886 1.793 1.00 93.69 78 LEU A O 1
ATOM 641 N N . ILE A 1 79 ? -9.248 8.194 0.056 1.00 93.88 79 ILE A N 1
ATOM 642 C CA . ILE A 1 79 ? -10.591 8.765 -0.120 1.00 93.88 79 ILE A CA 1
ATOM 643 C C . ILE A 1 79 ? -11.579 7.654 -0.495 1.00 93.88 79 ILE A C 1
ATOM 645 O O . ILE A 1 79 ? -12.647 7.557 0.115 1.00 93.88 79 ILE A O 1
ATOM 649 N N . GLY A 1 80 ? -11.211 6.768 -1.422 1.00 92.75 80 GLY A N 1
ATOM 650 C CA . GLY A 1 80 ? -12.013 5.603 -1.790 1.00 92.75 80 GLY A CA 1
ATOM 651 C C . GLY A 1 80 ? -12.342 4.708 -0.593 1.00 92.75 80 GLY A C 1
ATOM 652 O O . GLY A 1 80 ? -13.511 4.373 -0.368 1.00 92.75 80 GLY A O 1
ATOM 653 N N . LEU A 1 81 ? -11.350 4.399 0.247 1.00 93.31 81 LEU A N 1
ATOM 654 C CA . LEU A 1 81 ? -11.542 3.636 1.483 1.00 93.31 81 LEU A CA 1
ATOM 655 C C . LEU A 1 81 ? -12.520 4.334 2.441 1.00 93.31 81 LEU A C 1
ATOM 657 O O . LEU A 1 81 ? -13.412 3.683 2.992 1.00 93.31 81 LEU A O 1
ATOM 661 N N . SER A 1 82 ? -12.419 5.657 2.592 1.00 92.44 82 SER A N 1
ATOM 662 C CA . SER A 1 82 ? -13.313 6.445 3.455 1.00 92.44 82 SER A CA 1
ATOM 663 C C . SER A 1 82 ? -14.781 6.430 3.000 1.00 92.44 82 SER A C 1
ATOM 665 O O . SER A 1 82 ? -15.702 6.434 3.826 1.00 92.44 82 SER A O 1
ATOM 667 N N . ILE A 1 83 ? -15.009 6.351 1.685 1.00 93.38 83 ILE A N 1
ATOM 668 C CA . ILE A 1 83 ? -16.339 6.274 1.069 1.00 93.38 83 ILE A CA 1
ATOM 669 C C . ILE A 1 83 ? -16.920 4.858 1.189 1.00 93.38 83 ILE A C 1
ATOM 671 O O . ILE A 1 83 ? -18.145 4.702 1.305 1.00 93.38 83 ILE A O 1
ATOM 675 N N . CYS A 1 84 ? -16.066 3.831 1.181 1.00 93.38 84 CYS A N 1
ATOM 676 C CA . CYS A 1 84 ? -16.461 2.422 1.196 1.00 93.38 84 CYS A CA 1
ATOM 677 C C . CYS A 1 84 ? -16.666 1.848 2.609 1.00 93.38 84 CYS A C 1
ATOM 679 O O . CYS A 1 84 ? -17.564 1.023 2.809 1.00 93.38 84 CYS A O 1
ATOM 681 N N . PHE A 1 85 ? -15.895 2.293 3.605 1.00 92.38 85 PHE A N 1
ATOM 682 C CA . PHE A 1 85 ? -15.867 1.698 4.948 1.00 92.38 85 PHE A CA 1
ATOM 683 C C . PHE A 1 85 ? -16.325 2.662 6.055 1.00 92.38 85 PHE A C 1
ATOM 685 O O . PHE A 1 85 ? -16.225 3.886 5.950 1.00 92.38 85 PHE A O 1
ATOM 692 N N . LYS A 1 86 ? -16.881 2.113 7.143 1.00 90.25 86 LYS A N 1
ATOM 693 C CA . LYS A 1 86 ? -17.243 2.849 8.370 1.00 90.25 86 LYS A CA 1
ATOM 694 C C . LYS A 1 86 ? -16.068 2.833 9.359 1.00 90.25 86 LYS A C 1
ATOM 696 O O . LYS A 1 86 ? -16.213 2.341 10.470 1.00 90.25 86 LYS A O 1
ATOM 701 N N . ALA A 1 87 ? -14.911 3.327 8.931 1.00 86.38 87 ALA A N 1
ATOM 702 C CA . ALA A 1 87 ? -13.698 3.385 9.747 1.00 86.38 87 ALA A CA 1
ATOM 703 C C . ALA A 1 87 ? -13.312 4.839 10.060 1.00 86.38 87 ALA A C 1
ATOM 705 O O . ALA A 1 87 ? -13.685 5.762 9.328 1.00 86.38 87 ALA A O 1
ATOM 706 N N . THR A 1 88 ? -12.586 5.051 11.157 1.00 87.88 88 THR A N 1
ATOM 707 C CA . THR A 1 88 ? -12.008 6.359 11.497 1.00 87.88 88 THR A CA 1
ATOM 708 C C . THR A 1 88 ? -10.854 6.713 10.551 1.00 87.88 88 THR A C 1
ATOM 710 O O . THR A 1 88 ? -10.238 5.838 9.942 1.00 87.88 88 TH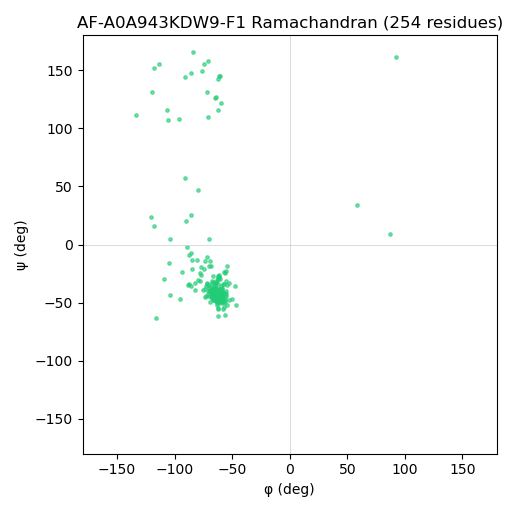R A O 1
ATOM 713 N N . ILE A 1 89 ? -10.53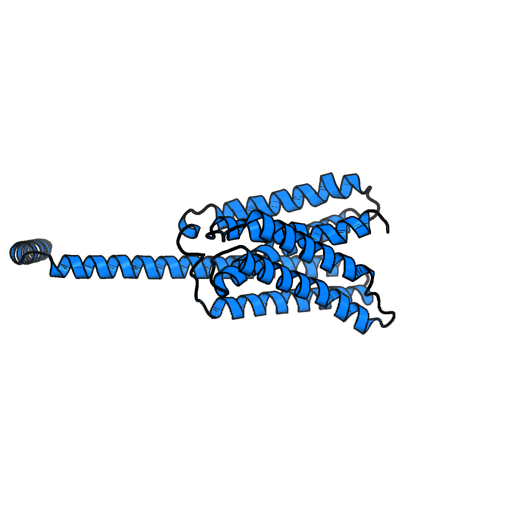2 8.008 10.434 1.00 86.88 89 ILE A N 1
ATOM 714 C CA . ILE A 1 89 ? -9.422 8.484 9.586 1.00 86.88 89 ILE A CA 1
ATOM 715 C C . ILE A 1 89 ? -8.102 7.757 9.909 1.00 86.88 89 ILE A C 1
ATOM 717 O O . ILE A 1 89 ? -7.479 7.264 8.974 1.00 86.88 89 ILE A O 1
ATOM 721 N N . PRO A 1 90 ? -7.679 7.605 11.182 1.00 84.56 90 PRO A N 1
ATOM 722 C CA . PRO A 1 90 ? -6.414 6.938 11.492 1.00 84.56 90 PRO A CA 1
ATOM 723 C C . PRO A 1 90 ? -6.394 5.452 11.093 1.00 84.56 90 PRO A C 1
ATOM 725 O O . PRO A 1 90 ? -5.379 4.955 10.616 1.00 84.56 90 PRO A O 1
ATOM 728 N N . SER A 1 91 ? -7.533 4.760 11.178 1.00 85.25 91 SER A N 1
ATOM 729 C CA . SER A 1 91 ? -7.680 3.383 10.694 1.00 85.25 91 SER A CA 1
ATOM 730 C C . SER A 1 91 ? -7.562 3.265 9.175 1.00 85.25 91 SER A C 1
ATOM 732 O O . SER A 1 91 ? -6.974 2.310 8.672 1.00 85.25 91 SER A O 1
ATOM 734 N N . ILE A 1 92 ? -8.112 4.233 8.438 1.00 89.69 92 ILE A N 1
ATOM 735 C CA . ILE A 1 92 ? -7.988 4.296 6.977 1.00 89.69 92 ILE A CA 1
ATOM 736 C C . ILE A 1 92 ? -6.539 4.593 6.585 1.00 89.69 92 ILE A C 1
ATOM 738 O O . ILE A 1 92 ? -6.003 3.917 5.712 1.00 89.69 92 ILE A O 1
ATOM 742 N N . LEU A 1 93 ? -5.894 5.544 7.270 1.00 90.19 93 LEU A N 1
ATOM 743 C CA . LEU A 1 93 ? -4.481 5.869 7.067 1.00 90.19 93 LEU A CA 1
ATOM 744 C C . LEU A 1 93 ? -3.584 4.662 7.322 1.00 90.19 93 LEU A C 1
ATOM 746 O O . LEU A 1 93 ? -2.751 4.355 6.485 1.00 90.19 93 LEU A O 1
ATOM 750 N N . LEU A 1 94 ? -3.802 3.930 8.413 1.00 87.69 94 LEU A N 1
ATOM 751 C CA . LEU A 1 94 ? -3.100 2.678 8.683 1.00 87.69 94 LEU A CA 1
ATOM 752 C C . LEU A 1 94 ? -3.235 1.690 7.515 1.00 87.69 94 LEU A C 1
ATOM 754 O O . LEU A 1 94 ? -2.236 1.144 7.054 1.00 87.69 94 LEU A O 1
ATOM 758 N N . ALA A 1 95 ? -4.468 1.429 7.069 1.00 89.75 95 ALA A N 1
ATOM 759 C CA . ALA A 1 95 ? -4.723 0.464 6.004 1.00 89.75 95 ALA A CA 1
ATOM 760 C C . ALA A 1 95 ? -4.039 0.872 4.693 1.00 89.75 95 ALA A C 1
ATOM 762 O O . ALA A 1 95 ? -3.419 0.029 4.045 1.00 89.75 95 ALA A O 1
ATOM 763 N N . GLY A 1 96 ? -4.102 2.162 4.357 1.00 90.88 96 GLY A N 1
ATOM 764 C CA . GLY A 1 96 ? -3.388 2.733 3.223 1.00 90.88 96 GLY A CA 1
ATOM 765 C C . GLY A 1 96 ? -1.879 2.601 3.371 1.00 90.88 96 GLY A C 1
ATOM 766 O O . GLY A 1 96 ? -1.240 2.013 2.510 1.00 90.88 96 GLY A O 1
ATOM 767 N N . THR A 1 97 ? -1.295 3.098 4.460 1.00 89.50 97 THR A N 1
ATOM 768 C CA . THR A 1 97 ? 0.160 3.103 4.676 1.00 89.50 97 THR A CA 1
ATOM 769 C C . THR A 1 97 ? 0.735 1.693 4.642 1.00 89.50 97 THR A C 1
ATOM 771 O O . THR A 1 97 ? 1.728 1.451 3.962 1.00 89.50 97 THR A O 1
ATOM 774 N N . VAL A 1 98 ? 0.081 0.730 5.300 1.00 88.88 98 VAL A N 1
ATOM 775 C CA . VAL A 1 98 ? 0.502 -0.675 5.251 1.00 88.88 98 VAL A CA 1
ATOM 776 C C . VAL A 1 98 ? 0.379 -1.234 3.830 1.00 88.88 98 VAL A C 1
ATOM 778 O O . VAL A 1 98 ? 1.326 -1.853 3.347 1.00 88.88 98 VAL A O 1
ATOM 781 N N . GLY A 1 99 ? -0.739 -0.987 3.137 1.00 90.81 99 GLY A N 1
ATOM 782 C CA . GLY A 1 99 ? -0.932 -1.418 1.749 1.00 90.81 99 GLY A CA 1
ATOM 783 C C . GLY A 1 99 ? 0.125 -0.849 0.798 1.00 90.81 99 GLY A C 1
ATOM 784 O O . GLY A 1 99 ? 0.733 -1.597 0.032 1.00 90.81 99 GLY A O 1
ATOM 785 N N . TYR A 1 100 ? 0.409 0.447 0.914 1.00 89.12 100 TYR A N 1
ATOM 786 C CA . TYR A 1 100 ? 1.424 1.159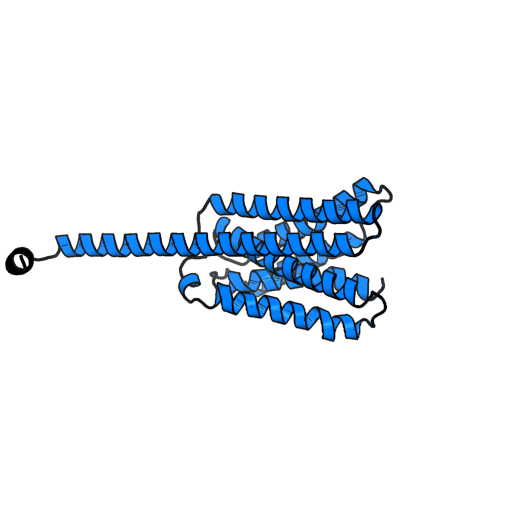 0.144 1.00 89.12 100 TYR A CA 1
ATOM 787 C C . TYR A 1 100 ? 2.831 0.619 0.412 1.00 89.12 100 TYR A C 1
ATOM 789 O O . TYR A 1 100 ? 3.584 0.372 -0.524 1.00 89.12 100 TYR A O 1
ATOM 797 N N . CYS A 1 101 ? 3.192 0.356 1.671 1.00 88.44 101 CYS A N 1
ATOM 798 C CA . CYS A 1 101 ? 4.495 -0.219 2.001 1.00 88.44 101 CYS A CA 1
ATOM 799 C C . CYS A 1 101 ? 4.672 -1.642 1.445 1.00 88.44 101 CYS A C 1
ATOM 801 O O . CYS A 1 101 ? 5.745 -1.954 0.932 1.00 88.44 101 CYS A O 1
ATOM 803 N N . ILE A 1 102 ? 3.640 -2.496 1.497 1.00 89.44 102 ILE A N 1
ATOM 804 C CA . ILE A 1 102 ? 3.680 -3.856 0.919 1.00 89.44 102 ILE A CA 1
ATOM 805 C C . ILE A 1 102 ? 3.845 -3.789 -0.602 1.00 89.44 102 ILE A C 1
ATOM 807 O O . ILE A 1 102 ? 4.651 -4.517 -1.193 1.00 89.44 102 ILE A O 1
ATOM 811 N N . GLN A 1 103 ? 3.093 -2.896 -1.237 1.00 89.31 103 GLN A N 1
ATOM 812 C CA . GLN A 1 103 ? 3.164 -2.668 -2.670 1.00 89.31 103 GLN A CA 1
ATOM 813 C C . GLN A 1 103 ? 4.550 -2.138 -3.080 1.00 89.31 103 GLN A C 1
ATOM 815 O O . GLN A 1 103 ? 5.168 -2.692 -3.990 1.00 89.31 103 GLN A O 1
ATOM 820 N N . ASN A 1 104 ? 5.078 -1.132 -2.373 1.00 85.94 104 ASN A N 1
ATOM 821 C CA . ASN A 1 104 ? 6.407 -0.570 -2.618 1.00 85.94 104 ASN A CA 1
ATOM 822 C C . ASN A 1 104 ? 7.512 -1.618 -2.428 1.00 85.94 104 ASN A C 1
ATOM 824 O O . ASN A 1 104 ? 8.414 -1.722 -3.255 1.00 85.94 104 ASN A O 1
ATOM 828 N N . PHE A 1 105 ? 7.413 -2.451 -1.387 1.00 88.25 105 PHE A N 1
ATOM 829 C CA . PHE A 1 105 ? 8.340 -3.561 -1.161 1.00 88.25 105 PHE A CA 1
ATOM 830 C C . PHE A 1 105 ? 8.353 -4.537 -2.344 1.00 88.25 105 PHE A C 1
ATOM 832 O O . PHE A 1 105 ? 9.416 -4.910 -2.840 1.00 88.25 105 PHE A O 1
ATOM 839 N N . SER A 1 106 ? 7.167 -4.914 -2.829 1.00 88.69 106 SER A N 1
ATOM 840 C CA . SER A 1 106 ? 7.010 -5.820 -3.973 1.00 88.69 106 SER A CA 1
ATOM 841 C C . SER A 1 106 ? 7.603 -5.220 -5.249 1.00 88.69 106 SER A C 1
ATOM 843 O O . SER A 1 106 ? 8.320 -5.901 -5.980 1.00 88.69 106 SER A O 1
ATOM 845 N N . TYR A 1 107 ? 7.376 -3.923 -5.476 1.00 84.12 107 TYR A N 1
ATOM 846 C CA . TYR A 1 107 ? 7.941 -3.186 -6.603 1.00 84.12 107 TYR A CA 1
ATOM 847 C C . TYR A 1 107 ? 9.473 -3.092 -6.546 1.00 84.12 107 TYR A C 1
ATOM 849 O O . TYR A 1 107 ? 10.145 -3.300 -7.559 1.00 84.12 107 TYR A O 1
ATOM 857 N N . CYS A 1 108 ? 10.042 -2.819 -5.371 1.00 84.00 108 CYS A N 1
ATOM 858 C CA . CYS A 1 108 ? 11.490 -2.760 -5.176 1.00 84.00 108 CYS A CA 1
ATOM 859 C C . CYS A 1 108 ? 12.141 -4.125 -5.435 1.00 84.00 108 CYS A C 1
ATOM 861 O O . CYS A 1 108 ? 13.108 -4.212 -6.191 1.00 84.00 108 CYS A O 1
ATOM 863 N N . LEU A 1 109 ? 11.566 -5.202 -4.889 1.00 86.62 109 LEU A N 1
ATOM 864 C CA . LEU A 1 109 ? 12.050 -6.566 -5.105 1.00 86.62 109 LEU A CA 1
ATOM 865 C C . LEU A 1 109 ? 11.992 -6.964 -6.587 1.00 86.62 109 LEU A C 1
ATOM 867 O O . LEU A 1 109 ? 12.960 -7.488 -7.141 1.00 86.62 109 LEU A O 1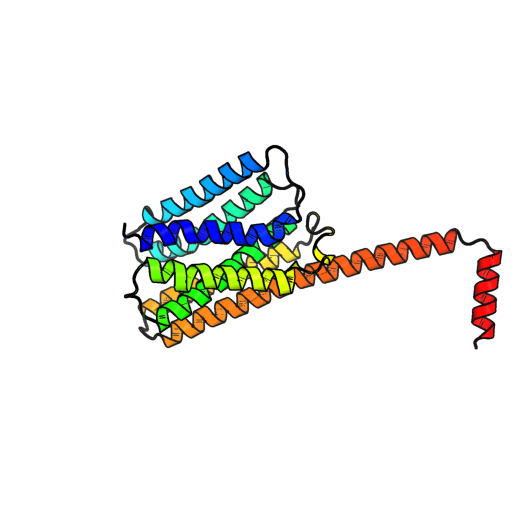
ATOM 871 N N . MET A 1 110 ? 10.879 -6.651 -7.251 1.00 84.44 110 MET A N 1
ATOM 872 C CA . MET A 1 110 ? 10.713 -6.838 -8.691 1.00 84.44 110 MET A CA 1
ATOM 873 C C . MET A 1 110 ? 11.756 -6.054 -9.495 1.00 84.44 110 MET A C 1
ATOM 875 O O . MET A 1 110 ? 12.346 -6.598 -10.427 1.00 84.44 110 MET A O 1
ATOM 879 N N . SER A 1 111 ? 12.025 -4.801 -9.123 1.00 79.38 111 SER A N 1
ATOM 880 C CA . SER A 1 111 ? 13.013 -3.949 -9.795 1.00 79.38 111 SER A CA 1
ATOM 881 C C . SER A 1 111 ? 14.435 -4.497 -9.654 1.00 79.38 111 SER A C 1
ATOM 883 O O . SER A 1 111 ? 15.169 -4.549 -10.638 1.00 79.38 111 SER A O 1
ATOM 885 N N . ILE A 1 112 ? 14.806 -4.994 -8.471 1.00 83.75 112 ILE A N 1
ATOM 886 C CA . ILE A 1 112 ? 16.094 -5.662 -8.221 1.00 83.75 112 ILE A CA 1
ATOM 887 C C . ILE A 1 112 ? 16.258 -6.890 -9.130 1.00 83.75 112 ILE A C 1
ATOM 889 O O . ILE A 1 112 ? 17.283 -7.044 -9.801 1.00 83.75 112 ILE A O 1
ATOM 893 N N . ILE A 1 113 ? 15.236 -7.746 -9.204 1.00 83.19 113 ILE A N 1
ATOM 894 C CA . ILE A 1 113 ? 15.259 -8.949 -10.047 1.00 83.19 113 ILE A CA 1
ATOM 895 C C . ILE A 1 113 ? 15.349 -8.568 -11.530 1.00 83.19 113 ILE A C 1
ATOM 897 O O . ILE A 1 113 ? 16.158 -9.133 -12.268 1.00 83.19 113 ILE A O 1
ATOM 901 N N . ARG A 1 114 ? 14.592 -7.553 -11.960 1.00 77.44 114 ARG A N 1
ATOM 902 C CA . ARG A 1 114 ? 14.615 -7.051 -13.340 1.00 77.44 114 ARG A CA 1
ATOM 903 C C . ARG A 1 114 ? 15.992 -6.514 -13.740 1.00 77.44 114 ARG A C 1
ATOM 905 O O . ARG A 1 114 ? 16.475 -6.826 -14.824 1.00 77.44 114 ARG A O 1
ATOM 912 N N . ILE A 1 115 ? 16.659 -5.764 -12.861 1.00 78.19 115 ILE A N 1
ATOM 913 C CA . ILE A 1 115 ? 18.021 -5.253 -13.106 1.00 78.19 115 ILE A CA 1
ATOM 914 C C . ILE A 1 115 ? 19.041 -6.400 -13.204 1.00 78.19 115 ILE A C 1
ATOM 916 O O . ILE A 1 115 ? 20.003 -6.304 -13.976 1.00 78.19 115 ILE A O 1
ATOM 920 N N . SER A 1 116 ? 18.820 -7.483 -12.452 1.00 81.12 116 SER A N 1
ATOM 921 C CA . SER A 1 116 ? 19.699 -8.659 -12.422 1.00 81.12 116 SER A CA 1
ATOM 922 C C . SER A 1 116 ? 19.602 -9.496 -13.699 1.00 81.12 116 SER A C 1
ATOM 924 O O . SER A 1 116 ? 20.625 -9.902 -14.243 1.00 81.12 116 SER A O 1
ATOM 926 N N . ILE A 1 117 ? 18.381 -9.733 -14.187 1.00 77.50 117 ILE A N 1
ATOM 927 C CA . ILE A 1 117 ? 18.101 -10.604 -15.344 1.00 77.50 117 ILE A CA 1
ATOM 928 C C . ILE A 1 117 ? 18.251 -9.852 -16.681 1.00 77.50 117 ILE A C 1
ATOM 930 O O . ILE A 1 117 ? 18.482 -10.471 -17.718 1.00 77.50 117 ILE A O 1
ATOM 934 N N . GLY A 1 118 ? 18.174 -8.518 -16.663 1.00 69.19 118 GLY A N 1
ATOM 935 C CA . GLY A 1 118 ? 18.198 -7.684 -17.863 1.00 69.19 118 GLY A CA 1
ATOM 936 C C . GLY A 1 118 ? 16.796 -7.377 -18.396 1.00 69.19 118 GLY A C 1
ATOM 937 O O . GLY A 1 118 ? 15.812 -8.025 -18.042 1.00 69.19 118 GLY A O 1
ATOM 938 N N . PHE A 1 119 ? 16.703 -6.339 -19.230 1.00 66.44 119 PHE A N 1
ATOM 939 C CA . PHE A 1 119 ? 15.430 -5.764 -19.680 1.00 66.44 119 PHE A CA 1
ATOM 940 C C . PHE A 1 119 ? 14.843 -6.432 -20.937 1.00 66.44 119 PHE A C 1
ATOM 942 O O . PHE A 1 119 ? 13.685 -6.174 -21.247 1.00 66.44 119 PHE A O 1
ATOM 949 N N . ASP A 1 120 ? 15.584 -7.322 -21.604 1.00 65.12 120 ASP A N 1
ATOM 950 C CA . ASP A 1 120 ? 15.227 -7.896 -22.917 1.00 65.12 120 ASP A CA 1
ATOM 951 C C . ASP A 1 120 ? 14.314 -9.137 -22.840 1.00 65.12 120 ASP A C 1
ATOM 953 O O . ASP A 1 120 ? 14.313 -9.995 -23.723 1.00 65.12 120 ASP A O 1
ATOM 957 N N . GLN A 1 121 ? 13.541 -9.275 -21.763 1.00 66.81 121 GLN A N 1
ATOM 958 C CA . GLN A 1 121 ? 12.668 -10.432 -21.561 1.00 66.81 121 GLN A CA 1
ATOM 959 C C . GLN A 1 121 ? 11.309 -10.241 -22.240 1.00 66.81 121 GLN A C 1
ATOM 961 O O . GLN A 1 121 ? 10.770 -9.138 -22.292 1.00 66.81 121 GLN A O 1
ATOM 966 N N . SER A 1 122 ? 10.714 -11.341 -22.714 1.00 76.25 122 SER A N 1
ATOM 967 C CA . SER A 1 122 ? 9.343 -11.301 -23.235 1.00 76.25 122 SER A CA 1
ATOM 968 C C . SER A 1 122 ? 8.349 -10.865 -22.149 1.00 76.25 122 SER A C 1
ATOM 970 O O . SER A 1 122 ? 8.476 -11.238 -20.981 1.00 76.25 122 SER A O 1
ATOM 972 N N . LEU A 1 123 ? 7.316 -10.118 -22.540 1.00 68.25 123 LEU A N 1
ATOM 973 C CA . LEU A 1 123 ? 6.292 -9.609 -21.620 1.00 68.25 123 LEU A CA 1
ATOM 974 C C . LEU A 1 123 ? 5.623 -10.721 -20.794 1.00 68.25 123 LEU A C 1
ATOM 976 O O . LEU A 1 123 ? 5.439 -10.585 -19.587 1.00 68.25 123 LEU A O 1
ATOM 980 N N . TRP A 1 124 ? 5.291 -11.850 -21.422 1.00 73.19 124 TRP A N 1
ATOM 981 C CA . TRP A 1 124 ? 4.673 -12.981 -20.725 1.00 73.19 124 TRP A CA 1
ATOM 982 C C . TRP A 1 124 ? 5.591 -13.589 -19.670 1.00 73.19 124 TRP A C 1
ATOM 984 O O . TRP A 1 124 ? 5.129 -13.938 -18.584 1.00 73.19 124 TRP A O 1
ATOM 994 N N . TYR A 1 125 ? 6.892 -13.657 -19.959 1.00 76.69 125 TYR A N 1
ATOM 995 C CA . TYR A 1 125 ? 7.883 -14.074 -18.977 1.00 76.69 125 TYR A CA 1
ATOM 996 C C . TYR A 1 125 ? 7.936 -13.090 -17.803 1.00 76.69 125 TYR A C 1
ATOM 998 O O . TYR A 1 125 ? 7.906 -13.514 -16.651 1.00 76.69 125 TYR A O 1
ATOM 1006 N N . TYR A 1 126 ? 7.919 -11.781 -18.068 1.00 74.25 126 TYR A N 1
ATOM 1007 C CA . TYR A 1 126 ? 7.879 -10.769 -17.012 1.00 74.25 126 TYR A CA 1
ATOM 1008 C C . TYR A 1 126 ? 6.645 -10.918 -16.107 1.00 74.25 126 TYR A C 1
ATOM 1010 O O . TYR A 1 126 ? 6.777 -10.934 -14.884 1.00 74.25 126 TYR A O 1
ATOM 1018 N N . VAL A 1 127 ? 5.454 -11.098 -16.681 1.00 75.62 127 VAL A N 1
ATOM 1019 C CA . VAL A 1 127 ? 4.214 -11.215 -15.900 1.00 75.62 127 VAL A CA 1
ATOM 1020 C C . VAL A 1 127 ? 4.161 -12.524 -15.102 1.00 75.62 127 VAL A C 1
ATOM 1022 O O . VAL A 1 127 ? 3.885 -12.502 -13.903 1.00 75.62 127 VAL A O 1
ATOM 1025 N N . ILE A 1 128 ? 4.430 -13.663 -15.746 1.00 80.50 128 ILE A N 1
ATOM 1026 C CA . ILE A 1 128 ? 4.225 -14.993 -15.149 1.00 80.50 128 ILE A CA 1
ATOM 1027 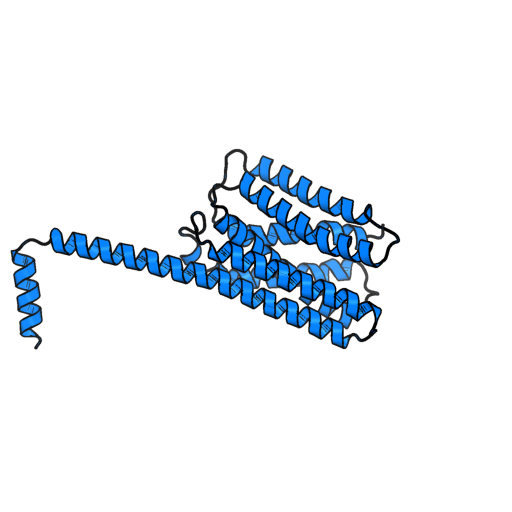C C . ILE A 1 128 ? 5.394 -15.405 -14.251 1.00 80.50 128 ILE A C 1
ATOM 1029 O O . ILE A 1 128 ? 5.165 -16.011 -13.208 1.00 80.50 128 ILE A O 1
ATOM 1033 N N . ALA A 1 129 ? 6.636 -15.097 -14.633 1.00 78.06 129 ALA A N 1
ATOM 1034 C CA . ALA A 1 129 ? 7.821 -15.561 -13.912 1.00 78.06 129 ALA A CA 1
ATOM 1035 C C . ALA A 1 129 ? 8.334 -14.557 -12.869 1.00 78.06 129 ALA A C 1
ATOM 1037 O O . ALA A 1 129 ? 9.006 -14.966 -11.925 1.00 78.06 129 ALA A O 1
ATOM 1038 N N . ILE A 1 130 ? 8.028 -13.261 -13.016 1.00 80.00 130 ILE A N 1
ATOM 1039 C CA . ILE A 1 130 ? 8.545 -12.211 -12.125 1.00 80.00 130 ILE A CA 1
ATOM 1040 C C . ILE A 1 130 ? 7.404 -11.543 -11.354 1.00 80.00 130 ILE A C 1
ATOM 1042 O O . ILE A 1 130 ? 7.349 -11.659 -10.132 1.00 80.00 130 ILE A O 1
ATOM 1046 N N . LEU A 1 131 ? 6.476 -10.873 -12.042 1.00 81.75 131 LEU A N 1
ATOM 1047 C CA . LEU A 1 131 ? 5.449 -10.043 -11.411 1.00 81.75 131 LEU A CA 1
ATOM 1048 C C . LEU A 1 131 ? 4.518 -10.863 -10.504 1.00 81.75 131 LEU A C 1
ATOM 1050 O O . LEU A 1 131 ? 4.473 -10.634 -9.296 1.00 81.75 131 LEU A O 1
ATOM 1054 N N . ALA A 1 132 ? 3.792 -11.835 -11.063 1.00 83.12 132 ALA A N 1
ATOM 1055 C CA . ALA A 1 132 ? 2.800 -12.596 -10.309 1.00 83.12 132 ALA A CA 1
ATOM 1056 C C . ALA A 1 132 ? 3.411 -13.363 -9.117 1.00 83.12 132 ALA A C 1
ATOM 1058 O O . ALA A 1 132 ? 2.879 -13.230 -8.014 1.00 83.12 132 ALA A O 1
ATOM 1059 N N . PRO A 1 133 ? 4.544 -14.085 -9.255 1.00 86.69 133 PRO A N 1
ATOM 1060 C CA . PRO A 1 133 ? 5.154 -14.789 -8.131 1.00 86.69 133 PRO A CA 1
ATOM 1061 C C . PRO A 1 133 ? 5.601 -13.853 -7.011 1.00 86.69 133 PRO A C 1
ATOM 1063 O O . PRO A 1 133 ? 5.356 -14.160 -5.847 1.00 86.69 133 PRO A O 1
ATOM 1066 N N . ILE A 1 134 ? 6.210 -12.706 -7.338 1.00 86.88 134 ILE A N 1
ATOM 1067 C CA . ILE A 1 134 ? 6.676 -11.744 -6.331 1.00 86.88 134 ILE A CA 1
ATOM 1068 C C . ILE A 1 134 ? 5.497 -11.187 -5.546 1.00 86.88 134 ILE A C 1
ATOM 1070 O O . ILE A 1 134 ? 5.505 -11.269 -4.322 1.00 86.88 134 ILE A O 1
ATOM 1074 N N . PHE A 1 135 ? 4.473 -10.675 -6.232 1.00 85.81 135 PHE A N 1
ATOM 1075 C CA . PHE A 1 135 ? 3.303 -10.099 -5.570 1.00 85.81 135 PHE A CA 1
ATOM 1076 C C . PHE A 1 135 ? 2.517 -11.149 -4.778 1.00 85.81 135 PHE A C 1
ATOM 1078 O O . PHE A 1 135 ? 2.107 -10.889 -3.649 1.00 85.81 135 PHE A O 1
ATOM 1085 N N . CYS A 1 136 ? 2.354 -12.368 -5.301 1.00 87.81 136 CYS A N 1
ATOM 1086 C CA . CYS A 1 136 ? 1.750 -13.454 -4.531 1.00 87.81 136 CYS A CA 1
ATOM 1087 C C . CYS A 1 136 ? 2.570 -13.773 -3.276 1.00 87.81 136 CYS A C 1
ATOM 1089 O O . CYS A 1 136 ? 2.001 -13.861 -2.189 1.00 87.81 136 CYS A O 1
ATOM 1091 N N . LEU A 1 137 ? 3.893 -13.912 -3.399 1.00 89.44 137 LEU A N 1
ATOM 1092 C CA . LEU A 1 137 ? 4.775 -14.257 -2.287 1.00 89.44 137 LEU A CA 1
ATOM 1093 C C . LEU A 1 137 ? 4.777 -13.170 -1.210 1.00 89.44 137 LEU A C 1
ATOM 1095 O O . LEU A 1 137 ? 4.618 -13.488 -0.032 1.00 89.44 137 LEU A O 1
ATOM 1099 N N . THR A 1 138 ? 4.939 -11.900 -1.582 1.00 88.81 138 THR A N 1
ATOM 1100 C CA . THR A 1 138 ? 5.012 -10.794 -0.620 1.00 88.81 138 THR A CA 1
ATOM 1101 C C . THR A 1 138 ? 3.688 -10.621 0.114 1.00 88.81 138 THR A C 1
ATOM 1103 O O . THR A 1 138 ? 3.682 -10.574 1.342 1.00 88.81 138 THR A O 1
ATOM 1106 N N . TYR A 1 139 ? 2.555 -10.645 -0.590 1.00 89.31 139 TYR A N 1
ATOM 1107 C CA . TYR A 1 139 ? 1.235 -10.452 0.018 1.00 89.31 139 TYR A CA 1
ATOM 1108 C C . TYR A 1 139 ? 0.861 -11.640 0.904 1.00 89.31 139 TYR A C 1
ATOM 1110 O O . TYR A 1 139 ? 0.348 -11.453 2.010 1.00 89.31 139 TYR A O 1
ATOM 1118 N N . PHE A 1 140 ? 1.169 -12.862 0.461 1.00 89.69 140 PHE A N 1
ATOM 1119 C CA . PHE A 1 140 ? 0.980 -14.070 1.257 1.00 89.69 140 PHE A CA 1
ATOM 1120 C C . PHE A 1 140 ? 1.850 -14.043 2.518 1.00 89.69 140 PHE A C 1
ATOM 1122 O O . PHE A 1 140 ? 1.351 -14.253 3.623 1.00 89.69 140 PHE A O 1
ATOM 1129 N N . THR A 1 141 ? 3.133 -13.709 2.385 1.00 88.06 141 THR A N 1
ATOM 1130 C CA . THR A 1 141 ? 4.068 -13.624 3.516 1.00 88.06 141 THR A CA 1
ATOM 1131 C C . THR A 1 141 ? 3.617 -12.569 4.520 1.00 88.06 141 THR A C 1
ATOM 1133 O O . THR A 1 141 ? 3.536 -12.851 5.718 1.00 88.06 141 THR A O 1
ATOM 1136 N N . THR A 1 142 ? 3.227 -11.382 4.050 1.00 86.00 142 THR A N 1
ATOM 1137 C CA . THR A 1 142 ? 2.702 -10.328 4.919 1.00 86.00 142 THR A CA 1
ATOM 1138 C C . THR A 1 142 ? 1.427 -10.770 5.627 1.00 86.00 142 THR A C 1
ATOM 1140 O O . THR A 1 142 ? 1.295 -10.568 6.836 1.00 86.00 142 THR A O 1
ATOM 1143 N N . TYR A 1 143 ? 0.509 -11.437 4.926 1.00 86.62 143 TYR A N 1
ATOM 1144 C CA . TYR A 1 143 ? -0.691 -11.978 5.551 1.00 86.62 143 TYR A CA 1
ATOM 1145 C C . TYR A 1 143 ? -0.349 -12.960 6.682 1.00 86.62 143 TYR A C 1
ATOM 1147 O O . TYR A 1 143 ? -0.866 -12.817 7.790 1.00 86.62 143 TYR A O 1
ATOM 1155 N N . PHE A 1 144 ? 0.553 -13.917 6.448 1.00 85.88 144 PHE A N 1
ATOM 1156 C CA . PHE A 1 144 ? 0.892 -14.947 7.434 1.00 85.88 144 PHE A CA 1
ATOM 1157 C C . PHE A 1 144 ? 1.688 -14.427 8.634 1.00 85.88 144 PHE A C 1
ATOM 1159 O O . PHE A 1 144 ? 1.379 -14.817 9.761 1.00 85.88 144 PHE A O 1
ATOM 1166 N N . ILE A 1 145 ? 2.675 -13.556 8.416 1.00 83.62 145 ILE A N 1
ATOM 1167 C CA . ILE A 1 145 ? 3.531 -13.022 9.488 1.00 83.62 145 ILE A CA 1
ATOM 1168 C C . ILE A 1 145 ? 2.765 -12.008 10.340 1.00 83.62 145 ILE A C 1
ATOM 1170 O O . ILE A 1 145 ? 2.825 -12.032 11.572 1.00 83.62 145 ILE A O 1
ATOM 1174 N N . TYR A 1 146 ? 2.035 -11.105 9.687 1.00 76.94 146 TYR A N 1
ATOM 1175 C CA . TYR A 1 146 ? 1.511 -9.922 10.352 1.00 76.94 146 TYR A CA 1
ATOM 1176 C C . TYR A 1 146 ? 0.021 -10.016 10.661 1.00 76.94 146 TYR A C 1
ATOM 1178 O O . TYR A 1 146 ? -0.377 -9.669 11.775 1.00 76.94 146 TYR A O 1
ATOM 1186 N N . LEU A 1 147 ? -0.791 -10.502 9.716 1.00 76.88 147 LEU A N 1
ATOM 1187 C CA . LEU A 1 147 ? -2.253 -10.340 9.730 1.00 76.88 147 LEU A CA 1
ATOM 1188 C C . LEU A 1 147 ? -3.037 -11.591 10.128 1.00 76.88 147 LEU A C 1
ATOM 1190 O O . LEU A 1 147 ? -4.211 -11.483 10.480 1.00 76.88 147 LEU A O 1
ATOM 1194 N N . ARG A 1 148 ? -2.408 -12.770 10.109 1.00 78.19 148 ARG A N 1
ATOM 1195 C CA . ARG A 1 148 ? -3.022 -14.045 10.507 1.00 78.19 148 ARG A CA 1
ATOM 1196 C C . ARG A 1 148 ? -3.444 -14.052 11.975 1.00 78.19 148 ARG A C 1
ATOM 1198 O O . ARG A 1 148 ? -4.391 -14.755 12.337 1.00 78.19 148 ARG A O 1
ATOM 1205 N N . ASN A 1 149 ? -2.761 -13.280 12.820 1.00 69.81 149 ASN A N 1
ATOM 1206 C CA . ASN A 1 149 ? -3.108 -13.187 14.231 1.00 69.81 149 ASN A CA 1
ATOM 1207 C C . ASN A 1 149 ? -4.517 -12.612 14.389 1.00 69.81 149 ASN A C 1
ATOM 1209 O O . ASN A 1 149 ? -4.779 -11.449 14.078 1.00 69.81 149 ASN A O 1
ATOM 1213 N N . LYS A 1 150 ? -5.420 -13.439 14.938 1.00 60.62 150 LYS A N 1
ATOM 1214 C CA . LYS A 1 150 ? -6.824 -13.091 15.224 1.00 60.62 150 LYS A CA 1
ATOM 1215 C C . LYS A 1 150 ? -6.950 -11.840 16.089 1.00 60.62 150 LYS A C 1
ATOM 1217 O O . LYS A 1 150 ? -8.010 -11.221 16.110 1.00 60.62 150 LYS A O 1
ATOM 1222 N N . ASP A 1 151 ? -5.874 -11.455 16.766 1.00 58.47 151 ASP A N 1
ATOM 1223 C CA . ASP A 1 151 ? -5.844 -10.287 17.620 1.00 58.47 151 ASP A CA 1
ATOM 1224 C C . ASP A 1 151 ? -6.139 -8.978 16.903 1.00 58.47 151 ASP A C 1
ATOM 1226 O O . ASP A 1 151 ? -6.754 -8.102 17.505 1.00 58.47 151 ASP A O 1
ATOM 1230 N N . LEU A 1 152 ? -5.794 -8.893 15.621 1.00 61.53 152 LEU A N 1
ATOM 1231 C CA . LEU A 1 152 ? -6.053 -7.744 14.761 1.00 61.53 152 LEU A CA 1
ATOM 1232 C C . LEU A 1 152 ? -7.533 -7.622 14.357 1.00 61.53 152 LEU A C 1
ATOM 1234 O O . LEU A 1 152 ? -7.963 -6.573 13.908 1.00 61.53 152 LEU A O 1
ATOM 1238 N N . LYS A 1 153 ? -8.374 -8.645 14.548 1.00 63.59 153 LYS A N 1
ATOM 1239 C CA . LYS A 1 153 ? -9.792 -8.555 14.147 1.00 63.59 153 LYS A CA 1
ATOM 1240 C C . LYS A 1 153 ? -10.623 -7.599 15.005 1.00 63.59 153 LYS A C 1
ATOM 1242 O O . LYS A 1 153 ? -11.712 -7.215 14.593 1.00 63.59 153 LYS A O 1
ATOM 1247 N N . ILE A 1 154 ? -10.157 -7.251 16.203 1.00 60.19 154 ILE A N 1
ATOM 1248 C CA . ILE A 1 154 ? -10.962 -6.531 17.192 1.00 60.19 154 ILE A CA 1
ATOM 1249 C C . ILE A 1 154 ? -10.494 -5.076 17.267 1.00 60.19 154 ILE A C 1
ATOM 1251 O O . ILE A 1 154 ? -9.449 -4.786 17.841 1.00 60.19 154 ILE A O 1
ATOM 1255 N N . GLY A 1 155 ? -11.300 -4.158 16.727 1.00 61.56 155 GLY A N 1
ATOM 1256 C CA . GLY A 1 155 ? -11.178 -2.719 16.982 1.00 61.56 155 GLY A CA 1
ATOM 1257 C C . GLY A 1 155 ? -10.223 -1.933 16.080 1.00 61.56 155 GLY A C 1
ATOM 1258 O O . GLY A 1 155 ? -10.009 -0.752 16.355 1.00 61.56 155 GLY A O 1
ATOM 1259 N N . ILE A 1 156 ? -9.679 -2.521 15.001 1.00 69.75 156 ILE A N 1
ATOM 1260 C CA . ILE A 1 156 ? -8.882 -1.751 14.020 1.00 69.75 156 ILE A CA 1
ATOM 1261 C C . ILE A 1 156 ? -9.739 -0.672 13.355 1.00 69.75 156 ILE A C 1
ATOM 1263 O O . ILE A 1 156 ? -9.223 0.370 12.997 1.00 69.75 156 ILE A O 1
ATOM 1267 N N . ASP A 1 157 ? -11.052 -0.836 13.241 1.00 60.69 157 ASP A N 1
ATOM 1268 C CA . ASP A 1 157 ? -11.957 0.153 12.645 1.00 60.69 157 ASP A CA 1
ATOM 1269 C C . ASP A 1 157 ? -12.135 1.445 13.473 1.00 60.69 157 ASP A C 1
ATOM 1271 O O . ASP A 1 157 ? -12.647 2.439 12.954 1.00 60.69 157 ASP A O 1
ATOM 1275 N N . LYS A 1 158 ? -11.708 1.447 14.746 1.00 66.06 158 LYS A N 1
ATOM 1276 C CA . LYS A 1 158 ? -11.945 2.535 15.716 1.00 66.06 158 LYS A CA 1
ATOM 1277 C C . LYS A 1 158 ? -10.668 3.163 16.270 1.00 66.06 158 LYS A C 1
ATOM 1279 O O . LYS A 1 158 ? -10.687 3.739 17.359 1.00 66.06 158 LYS A O 1
ATOM 1284 N N . ILE A 1 159 ? -9.554 3.068 15.555 1.00 68.69 159 ILE A N 1
ATOM 1285 C CA . ILE A 1 159 ? -8.291 3.627 16.035 1.00 68.69 159 ILE A CA 1
ATOM 1286 C C . ILE A 1 159 ? -8.360 5.156 15.948 1.00 68.69 159 ILE A C 1
ATOM 1288 O O . ILE A 1 159 ? -8.762 5.721 14.931 1.00 68.69 159 ILE A O 1
ATOM 1292 N N . GLN A 1 160 ? -7.989 5.844 17.026 1.00 65.25 160 GLN A N 1
ATOM 1293 C CA . GLN A 1 160 ? -8.000 7.314 17.104 1.00 65.25 160 GLN A CA 1
ATOM 1294 C C . GLN A 1 160 ? -6.600 7.907 17.330 1.00 65.25 160 GLN A C 1
ATOM 1296 O O . GLN A 1 160 ? -6.453 9.069 17.706 1.00 65.25 160 GLN A O 1
ATOM 1301 N N . GLU A 1 161 ? -5.549 7.120 17.102 1.00 70.81 161 GLU A N 1
ATOM 1302 C CA . GLU A 1 161 ? -4.178 7.535 17.377 1.00 70.81 161 GLU A CA 1
ATOM 1303 C C . GLU A 1 161 ? -3.696 8.603 16.396 1.00 70.81 161 GLU A C 1
ATOM 1305 O O . GLU A 1 161 ? -3.369 8.319 15.246 1.00 70.81 161 GLU A O 1
ATOM 1310 N N . LYS A 1 162 ? -3.524 9.835 16.890 1.00 73.94 162 LYS A N 1
ATOM 1311 C CA . LYS A 1 162 ? -2.886 10.922 16.125 1.00 73.94 162 LYS A CA 1
ATOM 1312 C C . LYS A 1 162 ? -1.474 10.556 15.643 1.00 73.94 162 LYS A C 1
ATOM 1314 O O . LYS A 1 162 ? -1.017 11.091 14.639 1.00 73.94 162 LYS A O 1
ATOM 1319 N N . ARG A 1 163 ? -0.796 9.621 16.323 1.00 75.31 163 ARG A N 1
ATOM 1320 C CA . ARG A 1 163 ? 0.532 9.111 15.938 1.00 75.31 163 ARG A CA 1
ATOM 1321 C C . ARG A 1 163 ? 0.536 8.420 14.568 1.00 75.31 163 ARG A C 1
ATOM 1323 O O . ARG A 1 163 ? 1.551 8.487 13.891 1.00 75.31 163 ARG A O 1
ATOM 1330 N N . GLN A 1 164 ? -0.584 7.843 14.127 1.00 74.94 164 GLN A N 1
ATOM 1331 C CA . GLN A 1 164 ? -0.683 7.204 12.805 1.00 74.94 164 GLN A CA 1
ATOM 1332 C C . GLN A 1 164 ? -0.584 8.215 11.663 1.00 74.94 164 GLN A C 1
ATOM 1334 O O . GLN A 1 164 ? -0.017 7.920 10.616 1.00 74.94 164 GLN A O 1
ATOM 1339 N N . ILE A 1 165 ? -1.063 9.445 11.882 1.00 75.06 165 ILE A N 1
ATOM 1340 C CA . ILE A 1 165 ? -0.889 10.541 10.921 1.00 75.06 165 ILE A CA 1
ATOM 1341 C C . ILE A 1 165 ? 0.603 10.847 10.759 1.00 75.06 165 ILE A C 1
ATOM 1343 O O . ILE A 1 165 ? 1.086 10.978 9.639 1.00 75.06 165 ILE A O 1
ATOM 1347 N N . LEU A 1 166 ? 1.345 10.907 11.871 1.00 77.62 166 LEU A N 1
ATOM 1348 C CA . LEU A 1 166 ? 2.786 11.155 11.849 1.00 77.62 166 LEU A CA 1
ATOM 1349 C C . LEU A 1 166 ? 3.546 10.022 11.150 1.00 77.62 166 LEU A C 1
ATOM 1351 O O . LEU A 1 166 ? 4.395 10.302 10.312 1.00 77.62 166 LEU A O 1
ATOM 1355 N N . ILE A 1 167 ? 3.239 8.759 11.459 1.00 77.44 167 ILE A N 1
ATOM 1356 C CA . ILE A 1 167 ? 3.906 7.606 10.834 1.00 77.44 167 ILE A CA 1
ATOM 1357 C C . ILE A 1 167 ? 3.610 7.556 9.333 1.00 77.44 167 ILE A C 1
ATOM 1359 O O . ILE A 1 167 ? 4.532 7.381 8.542 1.00 77.44 167 ILE A O 1
ATOM 1363 N N . THR A 1 168 ? 2.367 7.822 8.929 1.00 76.75 168 THR A N 1
ATOM 1364 C CA . THR A 1 168 ? 1.991 7.931 7.512 1.00 76.75 168 THR A CA 1
ATOM 1365 C C . THR A 1 168 ? 2.754 9.057 6.808 1.00 76.75 168 THR A C 1
ATOM 1367 O O . THR A 1 168 ? 3.283 8.856 5.718 1.00 76.75 168 THR A O 1
ATOM 1370 N N . LEU A 1 169 ? 2.880 10.232 7.435 1.00 79.06 169 LEU A N 1
ATOM 1371 C CA . LEU A 1 169 ? 3.671 11.339 6.887 1.00 79.06 169 LEU A CA 1
ATOM 1372 C C . LEU A 1 169 ? 5.156 10.977 6.760 1.00 79.06 169 LEU A C 1
ATOM 1374 O O . LEU A 1 169 ? 5.761 11.266 5.731 1.00 79.06 169 LEU A O 1
ATOM 1378 N N . MET A 1 170 ? 5.736 10.316 7.767 1.00 80.75 170 MET A N 1
ATOM 1379 C CA . MET A 1 170 ? 7.122 9.839 7.717 1.00 80.75 170 MET A CA 1
ATOM 1380 C C . MET A 1 170 ? 7.321 8.793 6.616 1.00 80.75 170 MET A C 1
ATOM 1382 O O . MET A 1 170 ? 8.331 8.836 5.919 1.00 80.75 170 MET A O 1
ATOM 1386 N N . ALA A 1 171 ? 6.350 7.898 6.420 1.00 76.50 171 ALA A N 1
ATOM 1387 C CA . ALA A 1 171 ? 6.375 6.891 5.366 1.00 76.50 171 ALA A CA 1
ATOM 1388 C C . ALA A 1 171 ? 6.376 7.525 3.973 1.00 76.50 171 ALA A C 1
ATOM 1390 O O . ALA A 1 171 ? 7.241 7.223 3.151 1.00 76.50 171 ALA A O 1
ATOM 1391 N N . LEU A 1 172 ? 5.446 8.452 3.730 1.00 78.81 172 LEU A N 1
ATOM 1392 C CA . LEU A 1 172 ? 5.344 9.162 2.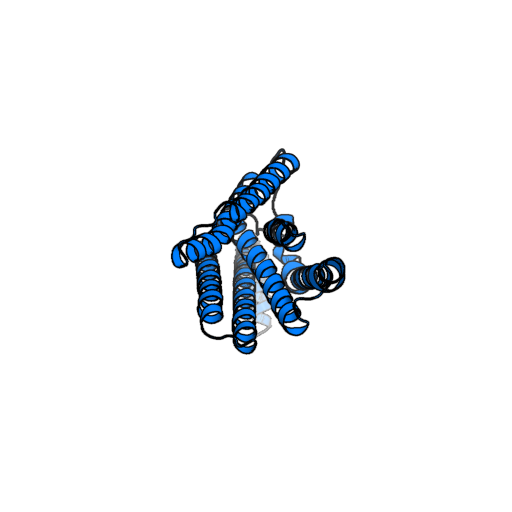458 1.00 78.81 172 LEU A CA 1
ATOM 1393 C C . LEU A 1 172 ? 6.585 10.015 2.192 1.00 78.81 172 LEU A C 1
ATOM 1395 O O . LEU A 1 172 ? 7.122 9.967 1.087 1.00 78.81 172 LEU A O 1
ATOM 1399 N N . ALA A 1 173 ? 7.072 10.755 3.192 1.00 79.06 173 ALA A N 1
ATOM 1400 C CA . ALA A 1 173 ? 8.274 11.573 3.057 1.00 79.06 173 ALA A CA 1
ATOM 1401 C C . ALA A 1 173 ? 9.514 10.711 2.784 1.00 79.06 173 ALA A C 1
ATOM 1403 O O . ALA A 1 173 ? 10.260 11.005 1.853 1.00 79.06 173 ALA A O 1
ATOM 1404 N N . GLY A 1 174 ? 9.705 9.627 3.542 1.00 76.81 174 GLY A N 1
ATOM 1405 C CA . GLY A 1 174 ? 10.828 8.708 3.371 1.00 76.81 174 GLY A CA 1
ATOM 1406 C C . GLY A 1 174 ? 10.862 8.109 1.969 1.00 76.81 174 GLY A C 1
ATOM 1407 O O . GLY A 1 174 ? 11.841 8.298 1.250 1.00 76.81 174 GLY A O 1
ATOM 1408 N N . ILE A 1 175 ? 9.762 7.478 1.547 1.00 75.00 175 ILE A N 1
ATOM 1409 C CA . ILE A 1 175 ? 9.670 6.814 0.238 1.00 75.00 175 ILE A CA 1
ATOM 1410 C C . ILE A 1 175 ? 9.806 7.829 -0.906 1.00 75.00 175 ILE A C 1
ATOM 1412 O O . ILE A 1 175 ? 10.473 7.549 -1.900 1.00 75.00 175 ILE A O 1
ATOM 1416 N N . SER A 1 176 ? 9.248 9.037 -0.765 1.00 72.12 176 SER A N 1
ATOM 1417 C CA . SER A 1 176 ? 9.374 10.087 -1.787 1.00 72.12 176 SER A CA 1
ATOM 1418 C C . SER A 1 176 ? 10.803 10.615 -1.914 1.00 72.12 176 SER A C 1
ATOM 1420 O O . SER A 1 176 ? 11.291 10.798 -3.029 1.00 72.12 176 SER A O 1
ATOM 1422 N N . ILE A 1 177 ? 11.494 10.846 -0.790 1.00 77.56 177 ILE A N 1
ATOM 1423 C CA . ILE A 1 177 ? 12.890 11.308 -0.782 1.00 77.56 177 ILE A CA 1
ATOM 1424 C C . ILE A 1 177 ? 13.797 10.251 -1.407 1.00 77.56 177 ILE A C 1
ATOM 1426 O O . ILE A 1 177 ? 14.622 10.587 -2.253 1.00 77.56 177 ILE A O 1
ATOM 1430 N N . LEU A 1 178 ? 13.625 8.983 -1.034 1.00 74.69 178 LEU A N 1
ATOM 1431 C CA . LEU A 1 178 ? 14.408 7.873 -1.574 1.00 74.69 178 LEU A CA 1
ATOM 1432 C C . LEU A 1 178 ? 14.145 7.641 -3.064 1.00 74.69 178 LEU A C 1
ATOM 1434 O O . LEU A 1 178 ? 15.097 7.499 -3.830 1.00 74.69 178 LEU A O 1
ATOM 1438 N N . SER A 1 179 ? 12.885 7.717 -3.497 1.00 69.88 179 SER A N 1
ATOM 1439 C CA . SER A 1 179 ? 12.516 7.627 -4.915 1.00 69.88 179 SER A CA 1
ATOM 1440 C C . SER A 1 179 ? 13.111 8.778 -5.735 1.00 69.88 179 SER A C 1
ATOM 1442 O O . SER A 1 179 ? 13.651 8.563 -6.821 1.00 69.88 179 SER A O 1
ATOM 1444 N N . CYS A 1 180 ? 13.069 10.006 -5.204 1.00 69.56 180 CYS A N 1
ATOM 1445 C CA . CYS A 1 180 ? 13.683 11.173 -5.838 1.00 69.56 180 CYS A CA 1
ATOM 1446 C C . CYS A 1 180 ? 15.209 11.032 -5.900 1.00 69.56 180 CYS A C 1
ATOM 1448 O O . CYS A 1 180 ? 15.815 11.297 -6.941 1.00 69.56 180 CYS A O 1
ATOM 1450 N N . TYR A 1 181 ? 15.821 10.544 -4.8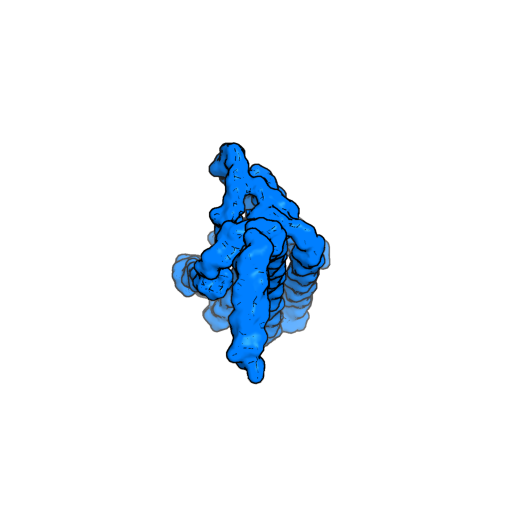15 1.00 71.62 181 TYR A N 1
ATOM 1451 C CA . TYR A 1 181 ? 17.244 10.249 -4.772 1.00 71.62 181 TYR A CA 1
ATOM 1452 C C . TYR A 1 181 ? 17.602 9.252 -5.870 1.00 71.62 181 TYR A C 1
ATOM 1454 O O . TYR A 1 181 ? 18.411 9.616 -6.714 1.00 71.62 181 TYR A O 1
ATOM 1462 N N . ALA A 1 182 ? 16.931 8.093 -5.942 1.00 66.06 182 ALA A N 1
ATOM 1463 C CA . ALA A 1 182 ? 17.131 7.072 -6.976 1.00 66.06 182 ALA A CA 1
ATOM 1464 C C . ALA A 1 182 ? 17.099 7.656 -8.398 1.00 66.06 182 ALA A C 1
ATOM 1466 O O . ALA A 1 182 ? 17.983 7.383 -9.214 1.00 66.06 182 ALA A O 1
ATOM 1467 N N . MET A 1 183 ? 16.104 8.501 -8.697 1.00 64.88 183 MET A N 1
ATOM 1468 C CA . MET A 1 183 ? 15.984 9.153 -10.004 1.00 64.88 183 MET A CA 1
ATOM 1469 C C . MET A 1 183 ? 17.151 10.109 -10.277 1.00 64.88 183 MET A C 1
ATOM 1471 O O . MET A 1 183 ? 17.745 10.058 -11.355 1.00 64.88 183 MET A O 1
ATOM 1475 N N . MET A 1 184 ? 17.533 10.954 -9.318 1.00 64.62 184 MET A N 1
ATOM 1476 C CA . MET A 1 184 ? 18.652 11.885 -9.496 1.00 64.62 184 MET A CA 1
ATOM 1477 C C . MET A 1 184 ? 19.988 11.159 -9.674 1.00 64.62 184 MET A C 1
ATOM 1479 O O . MET A 1 184 ? 20.786 11.540 -10.535 1.00 64.62 184 MET A O 1
ATOM 1483 N N . THR A 1 185 ? 20.242 10.102 -8.903 1.00 61.44 185 THR A N 1
ATOM 1484 C CA . THR A 1 185 ? 21.481 9.330 -9.003 1.00 61.44 185 THR A CA 1
ATOM 1485 C C . THR A 1 185 ? 21.545 8.495 -10.277 1.00 61.44 185 THR A C 1
ATOM 1487 O O . THR A 1 185 ? 22.624 8.406 -10.865 1.00 61.44 185 THR A O 1
ATOM 1490 N N . SER A 1 186 ? 20.410 7.992 -10.774 1.00 57.16 186 SER A N 1
ATOM 1491 C CA . SER A 1 186 ? 20.342 7.278 -12.056 1.00 57.16 186 SER A CA 1
ATOM 1492 C C . SER A 1 186 ? 20.831 8.104 -13.248 1.00 57.16 186 SER A C 1
ATOM 1494 O O . SER A 1 186 ? 21.464 7.569 -14.155 1.00 57.16 186 SER A O 1
ATOM 1496 N N . SER A 1 187 ? 20.594 9.420 -13.220 1.00 58.25 187 SER A N 1
ATOM 1497 C CA . SER A 1 187 ? 21.018 10.341 -14.280 1.00 58.25 187 SER A CA 1
ATOM 1498 C C . SER A 1 187 ? 22.521 10.649 -14.277 1.00 58.25 187 SER A C 1
ATOM 1500 O O . SER A 1 187 ? 23.056 11.073 -15.298 1.00 58.25 187 SER A O 1
ATOM 1502 N N . LYS A 1 188 ? 23.209 10.449 -13.141 1.00 55.16 188 LYS A N 1
ATOM 1503 C CA . LYS A 1 188 ? 24.621 10.834 -12.954 1.00 55.16 188 LYS A CA 1
ATOM 1504 C C . LYS A 1 188 ? 25.580 9.653 -12.880 1.00 55.16 188 LYS A C 1
ATOM 1506 O O . LYS A 1 188 ? 26.735 9.796 -13.265 1.00 55.16 188 LYS A O 1
ATOM 1511 N N . PHE A 1 189 ? 25.130 8.499 -12.398 1.00 52.97 189 PHE A N 1
ATOM 1512 C CA . PHE A 1 189 ? 25.973 7.322 -12.235 1.00 52.97 189 PHE A CA 1
ATOM 1513 C C . PHE A 1 189 ? 25.248 6.103 -12.795 1.00 52.97 189 PHE A C 1
ATOM 1515 O O . PHE A 1 189 ? 24.272 5.613 -12.232 1.00 52.97 189 PHE A O 1
ATOM 1522 N N . ASN A 1 190 ? 25.765 5.579 -13.901 1.00 59.53 190 ASN A N 1
ATOM 1523 C CA . ASN A 1 190 ? 25.230 4.398 -14.571 1.00 59.53 190 ASN A CA 1
ATOM 1524 C C . ASN A 1 190 ? 25.677 3.097 -13.866 1.00 59.53 190 ASN A C 1
ATOM 1526 O O . ASN A 1 190 ? 26.195 2.178 -14.500 1.00 59.53 190 ASN A O 1
ATOM 1530 N N . SER A 1 191 ? 25.576 3.034 -12.532 1.00 66.69 191 SER A N 1
ATOM 1531 C CA . SER A 1 191 ? 26.015 1.878 -11.746 1.00 66.69 191 SER A CA 1
ATOM 1532 C C . SER A 1 191 ? 24.813 1.085 -11.229 1.00 66.69 191 SER A C 1
ATOM 1534 O O . SER A 1 191 ? 24.030 1.546 -10.400 1.00 66.69 191 SER A O 1
ATOM 1536 N N . LYS A 1 192 ? 24.677 -0.166 -11.695 1.00 73.25 192 LYS A N 1
ATOM 1537 C CA . LYS A 1 192 ? 23.657 -1.116 -11.205 1.00 73.25 192 LYS A CA 1
ATOM 1538 C C . LYS A 1 192 ? 23.687 -1.262 -9.675 1.00 73.25 192 LYS A C 1
ATOM 1540 O O . LYS A 1 192 ? 22.644 -1.420 -9.053 1.00 73.25 192 LYS A O 1
ATOM 1545 N N . GLY A 1 193 ? 24.877 -1.145 -9.076 1.00 75.88 193 GLY A N 1
ATOM 1546 C CA . GLY A 1 193 ? 25.086 -1.192 -7.626 1.00 75.88 193 GLY A CA 1
ATOM 1547 C C . GLY A 1 193 ? 24.249 -0.177 -6.849 1.00 75.88 193 GLY A C 1
ATOM 1548 O O . GLY A 1 193 ? 23.684 -0.516 -5.815 1.00 75.88 193 GLY A O 1
ATOM 1549 N N . MET A 1 194 ? 24.108 1.046 -7.360 1.00 75.06 194 MET A N 1
ATOM 1550 C CA . MET A 1 194 ? 23.378 2.083 -6.636 1.00 75.06 194 MET A CA 1
ATOM 1551 C C . MET A 1 194 ? 21.868 1.846 -6.645 1.00 75.06 194 MET A C 1
ATOM 1553 O O . MET A 1 194 ? 21.221 2.055 -5.625 1.00 75.06 194 MET A O 1
ATOM 1557 N N . TRP A 1 195 ? 21.328 1.311 -7.742 1.00 75.31 195 TRP A N 1
ATOM 1558 C CA . TRP A 1 195 ? 19.934 0.875 -7.797 1.00 75.31 195 TRP A CA 1
ATOM 1559 C C . TRP A 1 195 ? 19.637 -0.227 -6.777 1.00 75.31 195 TRP A C 1
ATOM 1561 O O . TRP A 1 195 ? 18.630 -0.150 -6.075 1.00 75.31 195 TRP A O 1
ATOM 1571 N N . TYR A 1 196 ? 20.530 -1.215 -6.639 1.00 81.31 196 TYR A N 1
ATOM 1572 C CA . TYR A 1 196 ? 20.389 -2.246 -5.607 1.00 81.31 196 TYR A CA 1
ATOM 1573 C C . TYR A 1 196 ? 20.379 -1.645 -4.202 1.00 81.31 196 TYR A C 1
ATOM 1575 O O . TYR A 1 196 ? 19.516 -2.005 -3.401 1.00 81.31 196 TYR A O 1
ATOM 1583 N N . CYS A 1 197 ? 21.287 -0.710 -3.910 1.00 80.88 197 CYS A N 1
ATOM 1584 C CA . CYS A 1 197 ? 21.340 -0.042 -2.611 1.00 80.88 197 CYS A CA 1
ATOM 1585 C C . CYS A 1 197 ? 20.058 0.746 -2.315 1.00 80.88 197 CYS A C 1
ATOM 1587 O O . CYS A 1 197 ? 19.498 0.595 -1.231 1.00 80.88 197 CYS A O 1
ATOM 1589 N N . THR A 1 198 ? 19.568 1.551 -3.263 1.00 81.25 198 THR A N 1
ATOM 1590 C CA . THR A 1 198 ? 18.384 2.387 -3.034 1.00 81.25 198 THR A CA 1
ATOM 1591 C C . THR A 1 198 ? 17.121 1.549 -2.856 1.00 81.25 198 THR A C 1
ATOM 1593 O O . THR A 1 198 ? 16.431 1.722 -1.854 1.00 81.25 198 THR A O 1
ATOM 1596 N N . TYR A 1 199 ? 16.869 0.570 -3.733 1.00 84.00 199 TYR A N 1
ATOM 1597 C CA . TYR A 1 199 ? 15.700 -0.307 -3.596 1.00 84.00 199 TYR A CA 1
ATOM 1598 C C . TYR A 1 199 ? 15.752 -1.175 -2.334 1.00 84.00 199 TYR A C 1
ATOM 1600 O O . TYR A 1 199 ? 14.727 -1.378 -1.688 1.00 84.00 199 TYR A O 1
ATOM 1608 N N . SER A 1 200 ? 16.936 -1.653 -1.937 1.00 85.50 200 SER A N 1
ATOM 1609 C CA . SER A 1 200 ? 17.080 -2.410 -0.685 1.00 85.50 200 SER A CA 1
ATOM 1610 C C . SER A 1 200 ? 16.799 -1.535 0.537 1.00 85.50 200 SER A C 1
ATOM 1612 O O . SER A 1 200 ? 16.158 -1.985 1.485 1.00 85.50 200 SER A O 1
ATOM 1614 N N . PHE A 1 201 ? 17.237 -0.273 0.518 1.00 84.81 201 PHE A N 1
ATOM 1615 C CA . PHE A 1 201 ? 16.961 0.664 1.604 1.00 84.81 201 PHE A CA 1
ATOM 1616 C C . PHE A 1 201 ? 15.467 1.007 1.693 1.00 84.81 201 PHE A C 1
ATOM 1618 O O . PHE A 1 201 ? 14.905 0.972 2.787 1.00 84.81 201 PHE A O 1
ATOM 1625 N N . ASP A 1 202 ? 14.801 1.234 0.557 1.00 83.69 202 ASP A N 1
ATOM 1626 C CA . ASP A 1 202 ? 13.347 1.440 0.493 1.00 83.69 202 ASP A CA 1
ATOM 1627 C C . ASP A 1 202 ? 12.561 0.256 1.064 1.00 83.69 202 ASP A C 1
ATOM 1629 O O . ASP A 1 202 ? 11.595 0.438 1.811 1.00 83.69 202 ASP A O 1
ATOM 1633 N N . MET A 1 203 ? 12.998 -0.969 0.768 1.00 87.44 203 MET A N 1
ATOM 1634 C CA . MET A 1 203 ? 12.409 -2.184 1.329 1.00 87.44 203 MET A CA 1
ATOM 1635 C C . MET A 1 203 ? 12.555 -2.243 2.854 1.00 87.44 203 MET A C 1
ATOM 1637 O O . MET A 1 203 ? 11.585 -2.562 3.545 1.00 87.44 203 MET A O 1
ATOM 1641 N N . ILE A 1 204 ? 13.737 -1.917 3.388 1.00 87.94 204 ILE A N 1
ATOM 1642 C CA . ILE A 1 204 ? 13.995 -1.902 4.837 1.00 87.94 204 ILE A CA 1
ATOM 1643 C C . ILE A 1 204 ? 13.116 -0.854 5.526 1.00 87.94 204 ILE A C 1
ATOM 1645 O O . ILE A 1 204 ? 12.451 -1.166 6.515 1.00 87.94 204 ILE A O 1
ATOM 1649 N N . VAL A 1 205 ? 13.064 0.367 4.987 1.00 86.19 205 VAL A N 1
ATOM 1650 C CA . VAL A 1 205 ? 12.218 1.449 5.510 1.00 86.19 205 VAL A CA 1
ATOM 1651 C C . VAL A 1 205 ? 10.745 1.035 5.495 1.00 86.19 205 VAL A C 1
ATOM 1653 O O . VAL A 1 205 ? 10.056 1.188 6.505 1.00 86.19 205 VAL A O 1
ATOM 1656 N N . GLY A 1 206 ? 10.276 0.434 4.397 1.00 85.38 206 GLY A N 1
ATOM 1657 C CA . GLY A 1 206 ? 8.913 -0.082 4.275 1.00 85.38 206 GLY A CA 1
ATOM 1658 C C . GLY A 1 206 ? 8.571 -1.138 5.330 1.00 85.38 206 GLY A C 1
ATOM 1659 O O . GLY A 1 206 ? 7.513 -1.051 5.953 1.00 85.38 206 GLY A O 1
ATOM 1660 N N . ILE A 1 207 ? 9.472 -2.094 5.589 1.00 87.25 207 ILE A N 1
ATOM 1661 C CA . ILE A 1 207 ? 9.279 -3.098 6.648 1.00 87.25 207 ILE A CA 1
ATOM 1662 C C . ILE A 1 207 ? 9.192 -2.428 8.020 1.00 87.25 207 ILE A C 1
ATOM 1664 O O . ILE A 1 207 ? 8.264 -2.735 8.765 1.00 87.25 207 ILE A O 1
ATOM 1668 N N . ILE A 1 208 ? 10.108 -1.505 8.341 1.00 87.62 208 ILE A N 1
ATOM 1669 C CA . ILE A 1 208 ? 10.135 -0.807 9.637 1.00 87.62 208 ILE A CA 1
ATOM 1670 C C . ILE A 1 208 ? 8.820 -0.059 9.882 1.00 87.62 208 ILE A C 1
ATOM 1672 O O . ILE A 1 208 ? 8.279 -0.091 10.989 1.00 87.62 208 ILE A O 1
ATOM 1676 N N . ILE A 1 209 ? 8.279 0.601 8.857 1.00 86.62 209 ILE A N 1
ATOM 1677 C CA . ILE A 1 209 ? 6.999 1.312 8.954 1.00 86.62 209 ILE A CA 1
ATOM 1678 C C . ILE A 1 209 ? 5.859 0.328 9.222 1.00 86.62 209 ILE A C 1
ATOM 1680 O O . ILE A 1 209 ? 5.088 0.536 10.159 1.00 86.62 209 ILE A O 1
ATOM 1684 N N . VAL A 1 210 ? 5.777 -0.767 8.459 1.00 86.62 210 VAL A N 1
ATOM 1685 C CA . VAL A 1 210 ? 4.736 -1.793 8.636 1.00 86.62 210 VAL A CA 1
ATOM 1686 C C . VAL A 1 210 ? 4.807 -2.422 10.026 1.00 86.62 210 VAL A C 1
ATOM 1688 O O . VAL A 1 210 ? 3.778 -2.551 10.690 1.00 86.62 210 VAL A O 1
ATOM 1691 N N . THR A 1 211 ? 6.002 -2.782 10.502 1.00 85.88 211 THR A N 1
ATOM 1692 C CA . THR A 1 211 ? 6.180 -3.343 11.848 1.00 85.88 211 THR A CA 1
ATOM 1693 C C . THR A 1 211 ? 5.768 -2.341 12.916 1.00 85.88 211 THR A C 1
ATOM 1695 O O . THR A 1 211 ? 5.012 -2.701 13.815 1.00 85.88 211 THR A O 1
ATOM 1698 N N . THR A 1 212 ? 6.188 -1.079 12.787 1.00 85.06 212 THR A N 1
ATOM 1699 C CA . THR A 1 212 ? 5.878 -0.022 13.761 1.00 85.06 212 THR A CA 1
ATOM 1700 C C . THR A 1 212 ? 4.375 0.237 13.846 1.00 85.06 212 THR A C 1
ATOM 1702 O O . THR A 1 212 ? 3.820 0.292 14.944 1.00 85.06 212 THR A O 1
ATOM 1705 N N . GLU A 1 213 ? 3.698 0.353 12.701 1.00 83.56 213 GLU A N 1
ATOM 1706 C CA . GLU A 1 213 ? 2.246 0.541 12.638 1.00 83.56 213 GLU A CA 1
ATOM 1707 C C . GLU A 1 213 ? 1.509 -0.615 13.322 1.00 83.56 213 GLU A C 1
ATOM 1709 O O . GLU A 1 213 ? 0.668 -0.404 14.194 1.00 83.56 213 GLU A O 1
ATOM 1714 N N . LEU A 1 214 ? 1.861 -1.858 12.995 1.00 81.50 214 LEU A N 1
ATOM 1715 C CA . LEU A 1 214 ? 1.188 -3.031 13.548 1.00 81.50 214 LEU A CA 1
ATOM 1716 C C . LEU A 1 214 ? 1.485 -3.254 15.036 1.00 81.50 214 LEU A C 1
ATOM 1718 O O . LEU A 1 214 ? 0.602 -3.691 15.780 1.00 81.50 214 LEU A O 1
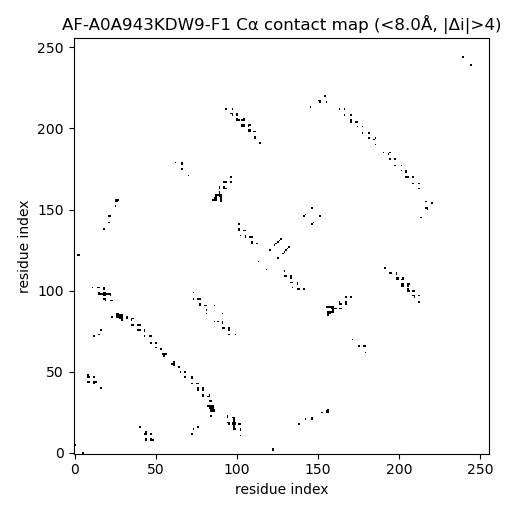ATOM 1722 N N . GLU A 1 215 ? 2.697 -2.956 15.500 1.00 80.62 215 GLU A N 1
ATOM 1723 C CA . GLU A 1 215 ? 3.040 -3.011 16.923 1.00 80.62 215 GLU A CA 1
ATOM 1724 C C . GLU A 1 215 ? 2.296 -1.952 17.734 1.00 80.62 215 GLU A C 1
ATOM 1726 O O . GLU A 1 215 ? 1.810 -2.249 18.830 1.00 80.62 215 GLU A O 1
ATOM 1731 N N . LEU A 1 216 ? 2.119 -0.748 17.182 1.00 78.81 216 LEU A N 1
ATOM 1732 C CA . LEU A 1 216 ? 1.332 0.309 17.812 1.00 78.81 216 LEU A CA 1
ATOM 1733 C C . LEU A 1 216 ? -0.121 -0.142 18.038 1.00 78.81 216 LEU A C 1
ATOM 1735 O O . LEU A 1 216 ? -0.689 0.099 19.108 1.00 78.81 216 LEU A O 1
ATOM 1739 N N . LEU A 1 217 ? -0.698 -0.877 17.081 1.00 77.69 217 LEU A N 1
ATOM 1740 C CA . LEU A 1 217 ? -2.025 -1.486 17.228 1.00 77.69 217 LEU A CA 1
ATOM 1741 C C . LEU A 1 217 ? -2.065 -2.559 18.307 1.00 77.69 217 LEU A C 1
ATOM 1743 O O . LEU A 1 217 ? -2.966 -2.549 19.149 1.00 77.69 217 LEU A O 1
ATOM 1747 N N . ARG A 1 218 ? -1.096 -3.482 18.297 1.00 77.06 218 ARG A N 1
ATOM 1748 C CA . ARG A 1 218 ? -1.017 -4.567 19.287 1.00 77.06 218 ARG A CA 1
ATOM 1749 C C . ARG A 1 218 ? -0.875 -4.005 20.701 1.00 77.06 218 ARG A C 1
ATOM 1751 O O . ARG A 1 218 ? -1.601 -4.420 21.601 1.00 77.06 218 ARG A O 1
ATOM 1758 N N . SER A 1 219 ? -0.010 -3.010 20.884 1.00 75.75 219 SER A N 1
ATOM 1759 C CA . SER A 1 219 ? 0.191 -2.320 22.162 1.00 75.75 219 SER A CA 1
ATOM 1760 C C . SER A 1 219 ? -1.099 -1.668 22.672 1.00 75.75 219 SER A C 1
ATOM 1762 O O . SER A 1 219 ? -1.470 -1.824 23.839 1.00 75.75 219 SER A O 1
ATOM 1764 N N . ARG A 1 220 ? -1.856 -1.006 21.788 1.00 74.56 220 ARG A N 1
ATOM 1765 C CA . ARG A 1 220 ? -3.139 -0.384 22.143 1.00 74.56 220 ARG A CA 1
ATOM 1766 C C . ARG A 1 220 ? -4.202 -1.394 22.528 1.00 74.56 220 ARG A C 1
ATOM 1768 O O . ARG A 1 220 ? -4.883 -1.188 23.533 1.00 74.56 220 ARG A O 1
ATOM 1775 N N . LYS A 1 221 ? -4.327 -2.483 21.772 1.00 74.81 221 LYS A N 1
ATOM 1776 C CA . LYS A 1 221 ? -5.240 -3.568 22.129 1.00 74.81 221 LYS A CA 1
ATOM 1777 C C . LYS A 1 221 ? -4.930 -4.094 23.531 1.00 74.81 221 LYS A C 1
ATOM 1779 O O . LYS A 1 221 ? -5.824 -4.138 24.371 1.00 74.81 221 LYS A O 1
ATOM 1784 N N . ASN A 1 222 ? -3.660 -4.385 23.808 1.00 76.00 222 ASN A N 1
ATOM 1785 C CA . ASN A 1 222 ? -3.227 -4.877 25.115 1.00 76.00 222 ASN A CA 1
ATOM 1786 C C . ASN A 1 222 ? -3.560 -3.887 26.245 1.00 76.00 222 ASN A C 1
ATOM 1788 O O . ASN A 1 222 ? -3.973 -4.304 27.326 1.00 76.00 222 ASN A O 1
ATOM 1792 N N . ALA A 1 223 ? -3.432 -2.578 26.003 1.00 77.69 223 ALA A N 1
ATOM 1793 C CA . ALA A 1 223 ? -3.816 -1.554 26.972 1.00 77.69 223 ALA A CA 1
ATOM 1794 C C . ALA A 1 223 ? -5.333 -1.530 27.240 1.00 77.69 223 ALA A C 1
ATOM 1796 O O . ALA A 1 223 ? -5.747 -1.459 28.397 1.00 77.69 223 ALA A O 1
ATOM 1797 N N . ILE A 1 224 ? -6.159 -1.627 26.192 1.00 76.62 224 ILE A N 1
ATOM 1798 C CA . ILE A 1 224 ? -7.626 -1.669 26.312 1.00 76.62 224 ILE A CA 1
ATOM 1799 C C . ILE A 1 224 ? -8.071 -2.927 27.062 1.00 76.62 224 ILE A C 1
ATOM 1801 O O . ILE A 1 224 ? -8.897 -2.843 27.971 1.00 76.62 224 ILE A O 1
ATOM 1805 N N . ASP A 1 225 ? -7.516 -4.084 26.711 1.00 77.94 225 ASP A N 1
ATOM 1806 C CA . ASP A 1 225 ? -7.864 -5.350 27.353 1.00 77.94 225 ASP A CA 1
ATOM 1807 C C . ASP A 1 225 ? -7.433 -5.350 28.828 1.00 77.94 225 ASP A C 1
ATOM 1809 O O . ASP A 1 225 ? -8.210 -5.752 29.695 1.00 77.94 225 ASP A O 1
ATOM 1813 N N . LYS A 1 226 ? -6.270 -4.769 29.155 1.00 80.56 226 LYS A N 1
ATOM 1814 C CA . LYS A 1 226 ? -5.838 -4.565 30.546 1.00 80.56 226 LYS A CA 1
ATOM 1815 C C . LYS A 1 226 ? -6.800 -3.667 31.332 1.00 80.56 226 LYS A C 1
ATOM 1817 O O . LYS A 1 226 ? -7.135 -4.001 32.466 1.00 80.56 226 LYS A O 1
ATOM 1822 N N . MET A 1 227 ? -7.284 -2.570 30.743 1.00 79.12 227 MET A N 1
ATOM 1823 C CA . MET A 1 227 ? -8.273 -1.690 31.387 1.00 79.12 227 MET A CA 1
ATOM 1824 C C . MET A 1 227 ? -9.616 -2.392 31.620 1.00 79.12 227 MET A C 1
ATOM 1826 O O . MET A 1 227 ? -10.226 -2.218 32.676 1.00 79.12 227 MET A O 1
ATOM 1830 N N . LYS A 1 228 ? -10.078 -3.215 30.670 1.00 81.81 228 LYS A N 1
ATOM 1831 C CA . LYS A 1 228 ? -11.298 -4.024 30.841 1.00 81.81 228 LYS A CA 1
ATOM 1832 C C . LYS A 1 228 ? -11.161 -5.018 31.989 1.00 81.81 228 LYS A C 1
ATOM 1834 O O . LYS A 1 228 ? -12.059 -5.124 32.814 1.00 81.81 228 LYS A O 1
ATOM 1839 N N . VAL A 1 229 ? -10.028 -5.710 32.078 1.00 84.56 229 VAL A N 1
ATOM 1840 C CA . VAL A 1 229 ? -9.767 -6.642 33.184 1.00 84.56 229 VAL A CA 1
ATOM 1841 C C . VAL A 1 229 ? -9.714 -5.902 34.523 1.00 84.56 229 VAL A C 1
ATOM 1843 O O . VAL A 1 229 ? -10.307 -6.362 35.492 1.00 84.56 229 VAL A O 1
ATOM 1846 N N . GLN A 1 230 ? -9.075 -4.730 34.583 1.00 84.81 230 GLN A N 1
ATOM 1847 C CA . GLN A 1 230 ? -9.030 -3.913 35.802 1.00 84.81 230 GLN A CA 1
ATOM 1848 C C . GLN A 1 230 ? -10.414 -3.423 36.237 1.00 84.81 230 GLN A C 1
ATOM 1850 O O . GLN A 1 230 ? -10.746 -3.494 37.416 1.00 84.81 230 GLN A O 1
ATOM 1855 N N . THR A 1 231 ? -11.240 -2.963 35.299 1.00 82.94 231 THR A N 1
ATOM 1856 C CA . THR A 1 231 ? -12.605 -2.506 35.603 1.00 82.94 231 THR A CA 1
ATOM 1857 C C . THR A 1 231 ? -13.506 -3.652 36.053 1.00 82.94 231 THR A C 1
ATOM 1859 O O . THR A 1 231 ? -14.219 -3.496 37.040 1.00 82.94 231 THR A O 1
ATOM 1862 N N . LEU A 1 232 ? -13.430 -4.819 35.406 1.00 84.81 232 LEU A N 1
ATOM 1863 C CA . LEU A 1 232 ? -14.132 -6.027 35.856 1.00 84.81 232 LEU A CA 1
ATOM 1864 C C . LEU A 1 232 ? -13.688 -6.443 37.263 1.00 84.81 232 LEU A C 1
ATOM 1866 O O . LEU A 1 232 ? -14.527 -6.681 38.123 1.00 84.81 232 LEU A O 1
ATOM 1870 N N . TRP A 1 233 ? -12.381 -6.426 37.529 1.00 84.50 233 TRP A N 1
ATOM 1871 C CA . TRP A 1 233 ? -11.833 -6.712 38.853 1.00 84.50 233 TRP A CA 1
ATOM 1872 C C . TRP A 1 233 ? -12.337 -5.739 39.928 1.00 84.50 233 TRP A C 1
ATOM 1874 O O . TRP A 1 233 ? -12.664 -6.142 41.045 1.00 84.50 233 TRP A O 1
ATOM 1884 N N . GLU A 1 234 ? -12.411 -4.443 39.620 1.00 85.69 234 GLU A N 1
ATOM 1885 C CA . GLU A 1 234 ? -12.946 -3.442 40.545 1.00 85.69 234 GLU A CA 1
ATOM 1886 C C . GLU A 1 234 ? -14.443 -3.606 40.804 1.00 85.69 234 GLU A C 1
ATOM 1888 O O . GLU A 1 234 ? -14.884 -3.386 41.937 1.00 85.69 234 GLU A O 1
ATOM 1893 N N . ILE A 1 235 ? -15.213 -3.985 39.780 1.00 85.06 235 ILE A N 1
ATOM 1894 C CA . ILE A 1 235 ? -16.633 -4.313 39.917 1.00 85.06 235 ILE A CA 1
ATOM 1895 C C . ILE A 1 235 ? -16.769 -5.523 40.837 1.00 85.06 235 ILE A C 1
ATOM 1897 O O . ILE A 1 235 ? -17.394 -5.383 41.884 1.00 85.06 235 ILE A O 1
ATOM 1901 N N . ASP A 1 236 ? -16.091 -6.634 40.541 1.00 80.25 236 ASP A N 1
ATOM 1902 C CA . ASP A 1 236 ? -16.130 -7.854 41.356 1.00 80.25 236 ASP A CA 1
ATOM 1903 C C . ASP A 1 236 ? -15.729 -7.587 42.811 1.00 80.25 236 ASP A C 1
ATOM 1905 O O . ASP A 1 236 ? -16.396 -8.028 43.745 1.00 80.25 236 ASP A O 1
ATOM 1909 N N . LYS A 1 237 ? -14.695 -6.773 43.047 1.00 78.12 237 LYS A N 1
ATOM 1910 C CA . LYS A 1 237 ? -14.273 -6.374 44.400 1.00 78.12 237 LYS A CA 1
ATOM 1911 C C . LYS A 1 237 ? -15.354 -5.602 45.172 1.00 78.12 237 LYS A C 1
ATOM 1913 O O . LYS A 1 237 ? -15.342 -5.624 46.411 1.00 78.12 237 LYS A O 1
ATOM 1918 N N . LYS A 1 238 ? -16.244 -4.885 44.476 1.00 75.19 238 LYS A N 1
ATOM 1919 C CA . LYS A 1 238 ? -17.376 -4.145 45.060 1.00 75.19 238 LYS A CA 1
ATOM 1920 C C . LYS A 1 238 ? -18.608 -5.033 45.252 1.00 75.19 238 LYS A C 1
ATOM 1922 O O . LYS A 1 238 ? -19.294 -4.858 46.254 1.00 75.19 238 LYS A O 1
ATOM 1927 N N . THR A 1 239 ? -18.865 -5.981 44.351 1.00 72.50 239 THR A N 1
ATOM 1928 C CA . THR A 1 239 ? -19.969 -6.955 44.452 1.00 72.50 239 THR A CA 1
ATOM 1929 C C . THR A 1 239 ? -19.663 -8.142 45.363 1.00 72.50 239 THR A C 1
ATOM 1931 O O . THR A 1 239 ? -20.589 -8.853 45.749 1.00 72.50 239 THR A O 1
ATOM 1934 N N . MET A 1 240 ? -18.403 -8.360 45.758 1.00 59.53 240 MET A N 1
ATOM 1935 C CA . MET A 1 240 ? -18.049 -9.420 46.703 1.00 59.53 240 MET A CA 1
ATOM 1936 C C . MET A 1 240 ? -18.763 -9.232 48.057 1.00 59.53 240 MET A C 1
ATOM 1938 O O . MET A 1 240 ? -18.543 -8.217 48.733 1.00 59.53 240 MET A O 1
ATOM 1942 N N . PRO A 1 241 ? -19.563 -10.216 48.514 1.00 63.09 241 PRO A N 1
ATOM 1943 C CA . PRO A 1 241 ? -20.200 -10.155 49.822 1.00 63.09 241 PRO A CA 1
ATOM 1944 C C . PRO A 1 241 ? -19.136 -10.111 50.925 1.00 63.09 241 PRO A C 1
ATOM 1946 O O . PRO A 1 241 ? -18.103 -10.781 50.841 1.00 63.09 241 PRO A O 1
ATOM 1949 N N . LYS A 1 242 ? -19.395 -9.330 51.987 1.00 57.38 242 LYS A N 1
ATOM 1950 C CA . LYS A 1 242 ? -18.453 -9.093 53.101 1.00 57.38 242 LYS A CA 1
ATOM 1951 C C . LYS A 1 242 ? -17.815 -10.382 53.642 1.00 57.38 242 LYS A C 1
ATOM 1953 O O . LYS A 1 242 ? -16.632 -10.343 53.948 1.00 57.38 242 LYS A O 1
ATOM 1958 N N . MET A 1 243 ? -18.551 -11.500 53.684 1.00 51.06 243 MET A N 1
ATOM 1959 C CA . MET A 1 243 ? -18.049 -12.808 54.140 1.00 51.06 243 MET A CA 1
ATOM 1960 C C . MET A 1 243 ? -16.959 -13.418 53.245 1.00 51.06 243 MET A C 1
ATOM 1962 O O . MET A 1 243 ? -16.006 -13.989 53.765 1.00 51.06 243 MET A O 1
ATOM 1966 N N . LEU A 1 244 ? -17.049 -13.272 51.918 1.00 55.62 244 LEU A N 1
ATOM 1967 C CA . LEU A 1 244 ? -16.046 -13.809 50.988 1.00 55.62 244 LEU A CA 1
ATOM 1968 C C . LEU A 1 244 ? -14.735 -13.012 51.068 1.00 55.62 244 LEU A C 1
ATOM 1970 O O . LEU A 1 244 ? -13.640 -13.558 50.961 1.00 55.62 244 LEU A O 1
ATOM 1974 N N . LYS A 1 245 ? -14.858 -11.705 51.323 1.00 54.41 245 LYS A N 1
ATOM 1975 C CA . LYS A 1 245 ? -13.732 -10.784 51.485 1.00 54.41 245 LYS A CA 1
ATOM 1976 C C . LYS A 1 245 ? -12.896 -11.128 52.721 1.00 54.41 245 LYS A C 1
ATOM 1978 O O . LYS A 1 245 ? -11.672 -11.131 52.632 1.00 54.41 245 LYS A O 1
ATOM 1983 N N . THR A 1 246 ? -13.539 -11.458 53.845 1.00 56.78 246 THR A N 1
ATOM 1984 C CA . THR A 1 246 ? -12.859 -11.939 55.060 1.00 56.78 246 THR A CA 1
ATOM 1985 C C . THR A 1 246 ? -12.232 -13.316 54.862 1.00 56.78 246 THR A C 1
ATOM 1987 O O . THR A 1 246 ? -11.120 -13.519 55.333 1.00 56.78 246 THR A O 1
ATOM 1990 N N . TRP A 1 247 ? -12.889 -14.221 54.128 1.00 55.09 247 TRP A N 1
ATOM 1991 C CA . TRP A 1 247 ? -12.387 -15.580 53.873 1.00 55.09 247 TRP A CA 1
ATOM 1992 C C . TRP A 1 247 ? -11.132 -15.613 52.983 1.00 55.09 247 TRP A C 1
ATOM 1994 O O . TRP A 1 247 ? -10.181 -16.344 53.252 1.00 55.09 247 TRP A O 1
ATOM 2004 N N . ILE A 1 248 ? -11.087 -14.776 51.942 1.00 62.31 248 ILE A N 1
ATOM 2005 C CA . ILE A 1 248 ? -9.906 -14.649 51.071 1.00 62.31 248 ILE A CA 1
ATOM 2006 C C . ILE A 1 248 ? -8.747 -13.978 51.826 1.00 62.31 248 ILE A C 1
ATOM 2008 O O . ILE A 1 248 ? -7.602 -14.412 51.712 1.00 62.31 248 ILE A O 1
ATOM 2012 N N . LEU A 1 249 ? -9.034 -12.956 52.642 1.00 57.28 249 LEU A N 1
ATOM 2013 C CA . LEU A 1 249 ? -8.029 -12.304 53.491 1.00 57.28 249 LEU A CA 1
ATOM 2014 C C . LEU A 1 249 ? -7.499 -13.224 54.604 1.00 57.28 249 LEU A C 1
ATOM 2016 O O . LEU A 1 249 ? -6.326 -13.109 54.957 1.00 57.28 249 LEU A O 1
ATOM 2020 N N . SER A 1 250 ? -8.315 -14.142 55.137 1.00 55.88 250 SER A N 1
ATOM 2021 C CA . SER A 1 250 ? -7.855 -15.154 56.095 1.00 55.88 250 SER A CA 1
ATOM 2022 C C . SER A 1 250 ? -7.033 -16.254 55.427 1.00 55.88 250 SER A C 1
ATOM 2024 O O . SER A 1 250 ? -6.020 -16.649 55.988 1.00 55.88 250 SER A O 1
ATOM 2026 N N . MET A 1 251 ? -7.391 -16.692 54.212 1.00 52.81 251 MET A N 1
ATOM 2027 C CA . MET A 1 251 ? -6.567 -17.644 53.453 1.00 52.81 251 MET A CA 1
ATOM 2028 C C . MET A 1 251 ? -5.192 -17.069 53.103 1.00 52.81 251 MET A C 1
ATOM 2030 O O . MET A 1 251 ? -4.188 -17.729 53.339 1.00 52.81 251 MET A O 1
ATOM 2034 N N . LEU A 1 252 ? -5.126 -15.827 52.610 1.00 54.41 252 LEU A N 1
ATOM 2035 C CA . LEU A 1 252 ? -3.854 -15.170 52.281 1.00 54.41 252 LEU A CA 1
ATOM 2036 C C . LEU A 1 252 ? -2.948 -14.976 53.508 1.00 54.41 252 LEU A C 1
ATOM 2038 O O . LEU A 1 252 ? -1.729 -15.008 53.362 1.00 54.41 252 LEU A O 1
ATOM 2042 N N . ARG A 1 253 ? -3.526 -14.825 54.709 1.00 52.31 253 ARG A N 1
ATOM 2043 C CA . ARG A 1 253 ? -2.782 -14.785 55.980 1.00 52.31 253 ARG A CA 1
ATOM 2044 C C . ARG A 1 253 ? -2.321 -16.150 56.491 1.00 52.31 253 ARG A C 1
ATOM 2046 O O . ARG A 1 253 ? -1.428 -16.167 57.320 1.00 52.31 253 ARG A O 1
ATOM 2053 N N . CYS A 1 254 ? -2.903 -17.258 56.035 1.00 49.38 254 CYS A N 1
ATOM 2054 C CA . CYS A 1 254 ? -2.468 -18.606 56.423 1.00 49.38 254 CYS A CA 1
ATOM 2055 C C . CYS A 1 254 ? -1.321 -19.153 55.556 1.00 49.38 254 CYS A C 1
ATOM 2057 O O . CYS A 1 254 ? -0.796 -20.219 55.857 1.00 49.38 254 CYS A O 1
ATOM 2059 N N . THR A 1 255 ? -0.943 -18.447 54.487 1.00 47.97 255 THR A N 1
ATOM 2060 C CA . THR A 1 255 ? 0.157 -18.816 53.572 1.00 47.97 255 THR A CA 1
ATOM 2061 C C . THR A 1 255 ? 1.450 -18.009 53.765 1.00 47.97 255 THR A C 1
ATOM 2063 O O . THR A 1 255 ? 2.381 -18.187 52.983 1.00 47.97 255 THR A O 1
ATOM 2066 N N . ILE A 1 256 ? 1.518 -17.139 54.780 1.00 43.06 256 ILE A N 1
ATOM 2067 C CA . ILE A 1 256 ? 2.754 -16.495 55.269 1.00 43.06 256 ILE A CA 1
ATOM 2068 C C . ILE A 1 256 ? 3.024 -17.046 56.665 1.00 43.06 256 ILE A C 1
ATOM 2070 O O . ILE A 1 256 ? 4.190 -17.397 56.935 1.00 43.06 256 ILE A O 1
#

pLDDT: mean 77.68, std 12.39, range [40.78, 93.88]

Mean predicted aligned error: 10.08 Å